Protein AF-A0AAV8XBX7-F1 (afdb_monomer_lite)

pLDDT: mean 80.68, std 19.93, range [28.5, 98.56]

Foldseek 3Di:
DDDDDDDDDDDDDDDDDDDDDDDDDDCVVVVDDPVNVVVQVVDPPRDDDDPVRVVPDDPPDPDDDDDPDPPPPPPPPVVVVVVVVVVVVVVVVVVVVVVVVVVVVVVVVVVVVVVVVVVVVVVVVVVVVVVVVVVVVVVVVVVVVVVLPADADDPPDDQLVVVCVLCVVLVHDDDSVQWPDKDWDDDPDPPVPRRGTDIDTDGNDPVSVVVSVVSVVVVCVVVVNDDPPPPD

Structure (mmCIF, N/CA/C/O backbone):
data_AF-A0AAV8XBX7-F1
#
_entry.id   AF-A0AAV8XBX7-F1
#
loop_
_atom_site.group_PDB
_atom_site.id
_atom_site.type_symbol
_atom_site.label_atom_id
_atom_site.label_alt_id
_atom_site.label_comp_id
_atom_site.label_asym_id
_atom_site.label_entity_id
_atom_site.label_seq_id
_atom_site.pdbx_PDB_ins_code
_atom_site.Cartn_x
_atom_site.Cartn_y
_atom_site.Cartn_z
_atom_site.occupancy
_atom_site.B_iso_or_equiv
_atom_site.auth_seq_id
_atom_site.auth_comp_id
_atom_site.auth_asym_id
_atom_site.auth_atom_id
_atom_site.pdbx_PDB_model_num
ATOM 1 N N . MET A 1 1 ? 55.745 22.037 -14.913 1.00 38.66 1 MET A N 1
ATOM 2 C CA . MET A 1 1 ? 54.319 22.327 -15.168 1.00 38.66 1 MET A CA 1
ATOM 3 C C . MET A 1 1 ? 53.556 21.891 -13.930 1.00 38.66 1 MET A C 1
ATOM 5 O O . MET A 1 1 ? 53.600 20.715 -13.594 1.00 38.66 1 MET A O 1
ATOM 9 N N . GLN A 1 2 ? 53.022 22.839 -13.165 1.00 28.50 2 GLN A N 1
ATOM 10 C CA . GLN A 1 2 ? 52.476 22.588 -11.830 1.00 28.50 2 GLN A CA 1
ATOM 11 C C . GLN A 1 2 ? 50.949 22.541 -11.951 1.00 28.50 2 GLN A C 1
ATOM 13 O O . GLN A 1 2 ? 50.343 23.532 -12.345 1.00 28.50 2 GLN A O 1
ATOM 18 N N . ILE A 1 3 ? 50.336 21.383 -11.698 1.00 40.97 3 ILE A N 1
ATOM 19 C CA . ILE A 1 3 ? 48.875 21.235 -11.716 1.00 40.97 3 ILE A CA 1
ATOM 20 C C . ILE A 1 3 ? 48.388 21.400 -10.277 1.00 40.97 3 ILE A C 1
ATOM 22 O O . ILE A 1 3 ? 48.719 20.592 -9.411 1.00 40.97 3 ILE A O 1
ATOM 26 N N . VAL A 1 4 ? 47.638 22.471 -10.024 1.00 34.69 4 VAL A N 1
ATOM 27 C CA . VAL A 1 4 ? 46.976 22.724 -8.740 1.00 34.69 4 VAL A CA 1
ATOM 28 C C . VAL A 1 4 ? 45.651 21.961 -8.738 1.00 34.69 4 VAL A C 1
ATOM 30 O O . VAL A 1 4 ? 44.826 22.152 -9.629 1.00 34.69 4 VAL A O 1
ATOM 33 N N . TYR A 1 5 ? 45.454 21.077 -7.760 1.00 33.91 5 TYR A N 1
ATOM 34 C CA . TYR A 1 5 ? 44.160 20.441 -7.513 1.00 33.91 5 TYR A CA 1
ATOM 35 C C . TYR A 1 5 ? 43.335 21.354 -6.607 1.00 33.91 5 TYR A C 1
ATOM 37 O O . TYR A 1 5 ? 43.627 21.458 -5.418 1.00 33.91 5 TYR A O 1
ATOM 45 N N . ASP A 1 6 ? 42.316 22.004 -7.164 1.00 37.69 6 ASP A N 1
ATOM 46 C CA . ASP A 1 6 ? 41.299 22.704 -6.380 1.00 37.69 6 ASP A CA 1
ATOM 47 C C . ASP A 1 6 ? 40.063 21.799 -6.253 1.00 37.69 6 ASP A C 1
ATOM 49 O O . ASP A 1 6 ? 39.393 21.484 -7.239 1.00 37.69 6 ASP A O 1
ATOM 53 N N . ILE A 1 7 ? 39.813 21.305 -5.039 1.00 43.41 7 ILE A N 1
ATOM 54 C CA . ILE A 1 7 ? 38.629 20.517 -4.680 1.00 43.41 7 ILE A CA 1
ATOM 55 C C . ILE A 1 7 ? 37.803 21.408 -3.754 1.00 43.41 7 ILE A C 1
ATOM 57 O O . ILE A 1 7 ? 37.938 21.356 -2.533 1.00 43.41 7 ILE A O 1
ATOM 61 N N . GLY A 1 8 ? 36.974 22.265 -4.346 1.00 39.03 8 GLY A N 1
ATOM 62 C CA . GLY A 1 8 ? 36.143 23.201 -3.603 1.00 39.03 8 GLY A CA 1
ATOM 63 C C . GLY A 1 8 ? 34.825 23.486 -4.307 1.00 39.03 8 GLY A C 1
ATOM 64 O O . GLY A 1 8 ? 34.770 24.272 -5.248 1.00 39.03 8 GLY A O 1
ATOM 65 N N . ASP A 1 9 ? 33.751 22.877 -3.805 1.00 46.59 9 ASP A N 1
ATOM 66 C CA . ASP A 1 9 ? 32.359 23.183 -4.147 1.00 46.59 9 ASP A CA 1
ATOM 67 C C . ASP A 1 9 ? 32.020 24.636 -3.774 1.00 46.59 9 ASP A C 1
ATOM 69 O O . ASP A 1 9 ? 31.555 24.939 -2.672 1.00 46.59 9 ASP A O 1
ATOM 73 N N . LYS A 1 10 ? 32.240 25.572 -4.701 1.00 42.16 10 LYS A N 1
ATOM 74 C CA . LYS A 1 10 ? 31.622 26.901 -4.658 1.00 42.16 10 LYS A CA 1
ATOM 75 C C . LYS A 1 10 ? 31.108 27.279 -6.039 1.00 42.16 10 LYS A C 1
ATOM 77 O O . LYS A 1 10 ? 31.857 27.373 -7.005 1.00 42.16 10 LYS A O 1
ATOM 82 N N . LYS A 1 11 ? 29.798 27.528 -6.112 1.00 47.03 11 LYS A N 1
ATOM 83 C CA . LYS A 1 11 ? 29.135 28.137 -7.268 1.00 47.03 11 LYS A CA 1
ATOM 84 C C . LYS A 1 11 ? 29.702 29.543 -7.472 1.00 47.03 11 LYS A C 1
ATOM 86 O O . LYS A 1 11 ? 29.405 30.437 -6.685 1.00 47.03 11 LYS A O 1
ATOM 91 N N . VAL A 1 12 ? 30.483 29.731 -8.530 1.00 39.59 12 VAL A N 1
ATOM 92 C CA . VAL A 1 12 ? 30.913 31.049 -9.013 1.00 39.59 12 VAL A CA 1
ATOM 93 C C . VAL A 1 12 ? 30.267 31.296 -10.371 1.00 39.59 12 VAL A C 1
ATOM 95 O O . VAL A 1 12 ? 30.227 30.406 -11.221 1.00 39.59 12 VAL A O 1
ATOM 98 N N . GLY A 1 13 ? 29.684 32.485 -10.525 1.00 41.66 13 GLY A N 1
ATOM 99 C CA . GLY A 1 13 ? 29.011 32.928 -11.740 1.00 41.66 13 GLY A CA 1
ATOM 100 C C . GLY A 1 13 ? 29.967 33.001 -12.927 1.00 41.66 13 GLY A C 1
ATOM 101 O O . GLY A 1 13 ? 31.127 33.378 -12.790 1.00 41.66 13 GLY A O 1
ATOM 102 N N . TRP A 1 14 ? 29.459 32.627 -14.097 1.00 34.78 14 TRP A N 1
ATOM 103 C CA . TRP A 1 14 ? 30.214 32.612 -15.340 1.00 34.78 14 TRP A CA 1
ATOM 104 C C . TRP A 1 14 ? 30.268 34.025 -15.920 1.00 34.78 14 TRP A C 1
ATOM 106 O O . TRP A 1 14 ? 29.303 34.482 -16.529 1.00 34.78 14 TRP A O 1
ATOM 116 N N . THR A 1 15 ? 31.396 34.713 -15.758 1.00 37.59 15 THR A N 1
ATOM 117 C CA . THR A 1 15 ? 31.768 35.809 -16.654 1.00 37.59 15 THR A CA 1
ATOM 118 C C . THR A 1 15 ? 32.782 35.288 -17.665 1.00 37.59 15 THR A C 1
ATOM 120 O O . THR A 1 15 ? 33.893 34.868 -17.352 1.00 37.59 15 THR A O 1
ATOM 123 N N . SER A 1 16 ? 32.336 35.266 -18.914 1.00 48.56 16 SER A N 1
ATOM 124 C CA . SER A 1 16 ? 33.129 35.049 -20.115 1.00 48.56 16 SER A CA 1
ATOM 125 C C . SER A 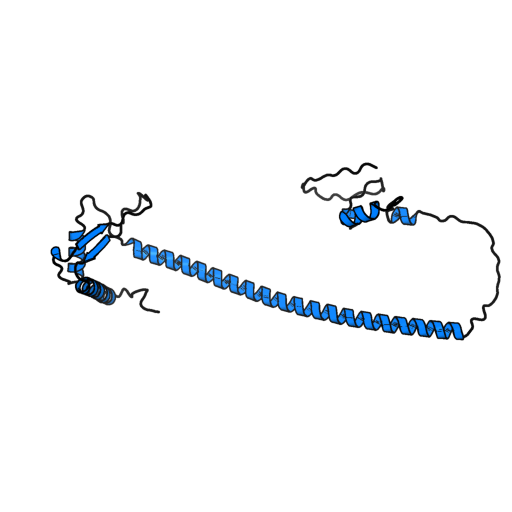1 16 ? 34.165 36.158 -20.287 1.00 48.56 16 SER A C 1
ATOM 127 O O . SER A 1 16 ? 33.746 37.305 -20.346 1.00 48.56 16 SER A O 1
ATOM 129 N N . VAL A 1 17 ? 35.451 35.812 -20.413 1.00 43.81 17 VAL A N 1
ATOM 130 C CA . VAL A 1 17 ? 36.443 36.302 -21.407 1.00 43.81 17 VAL A CA 1
ATOM 131 C C . VAL A 1 17 ? 37.758 35.572 -21.114 1.00 43.81 17 VAL A C 1
ATOM 133 O O . VAL A 1 17 ? 38.364 35.898 -20.108 1.00 43.81 17 VAL A O 1
ATOM 136 N N . TRP A 1 18 ? 38.253 34.677 -21.979 1.00 39.31 18 TRP A N 1
ATOM 137 C CA . TRP A 1 18 ? 39.694 34.355 -22.025 1.00 39.31 18 TRP A CA 1
ATOM 138 C C . TRP A 1 18 ? 40.131 34.104 -23.477 1.00 39.31 18 TRP A C 1
ATOM 140 O O . TRP A 1 18 ? 39.944 33.022 -24.029 1.00 39.31 18 TRP A O 1
ATOM 150 N N . TRP A 1 19 ? 40.693 35.143 -24.099 1.00 50.81 19 TRP A N 1
ATOM 151 C CA . TRP A 1 19 ? 41.650 35.022 -25.201 1.00 50.81 19 TRP A CA 1
ATOM 152 C C . TRP A 1 19 ? 43.052 34.869 -24.584 1.00 50.81 19 TRP A C 1
ATOM 154 O O . TRP A 1 19 ? 43.320 35.461 -23.544 1.00 50.81 19 TRP A O 1
ATOM 164 N N . PHE A 1 20 ? 43.926 34.116 -25.259 1.00 48.50 20 PHE A N 1
ATOM 165 C CA . P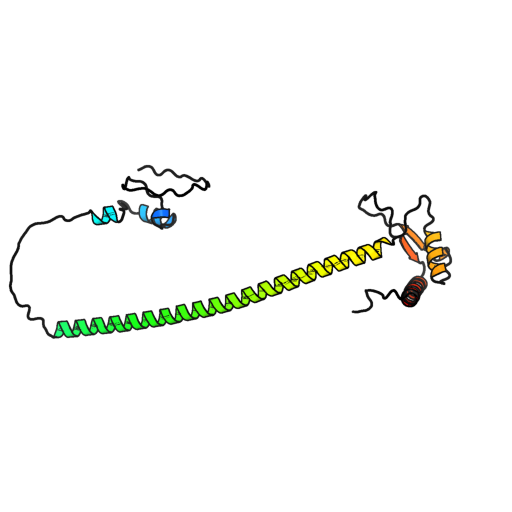HE A 1 20 ? 45.317 33.751 -24.924 1.00 48.50 20 PHE A CA 1
ATOM 166 C C . PHE A 1 20 ? 45.524 32.432 -24.153 1.00 48.50 20 PHE A C 1
ATOM 168 O O . PHE A 1 20 ? 45.281 32.290 -22.960 1.00 48.50 20 PHE A O 1
ATOM 175 N N . CYS A 1 21 ? 46.047 31.448 -24.889 1.00 57.91 21 CYS A N 1
ATOM 176 C CA . CYS A 1 21 ? 46.470 30.134 -24.417 1.00 57.91 21 CYS A CA 1
ATOM 177 C C . CYS A 1 21 ? 47.745 30.246 -23.563 1.00 57.91 21 CYS A C 1
ATOM 179 O O . CYS A 1 21 ? 48.855 30.218 -24.093 1.00 57.91 21 CYS A O 1
ATOM 181 N N . GLN A 1 22 ? 47.600 30.335 -22.240 1.00 54.62 22 GLN A N 1
ATOM 182 C CA . GLN A 1 22 ? 48.716 30.219 -21.297 1.00 54.62 22 GLN A CA 1
ATOM 183 C C . GLN A 1 22 ? 48.534 29.008 -20.363 1.00 54.62 22 GLN A C 1
ATOM 185 O O . GLN A 1 22 ? 48.057 29.114 -19.242 1.00 54.62 22 GLN A O 1
ATOM 190 N N . GLN A 1 23 ? 48.959 27.842 -20.865 1.00 57.97 23 GLN A N 1
ATOM 191 C CA . GLN A 1 23 ? 49.614 26.746 -20.122 1.00 57.97 23 GLN A CA 1
ATOM 192 C C . GLN A 1 23 ? 48.877 26.052 -18.952 1.00 57.97 23 GLN A C 1
ATOM 194 O O . GLN A 1 23 ? 49.513 25.271 -18.247 1.00 57.97 23 GLN A O 1
ATOM 199 N N . VAL A 1 24 ? 47.568 26.231 -18.752 1.00 56.53 24 VAL A N 1
ATOM 200 C CA . VAL A 1 24 ? 46.801 25.398 -17.803 1.00 56.53 24 VAL A CA 1
ATOM 201 C C . VAL A 1 24 ? 45.406 25.119 -18.359 1.00 56.53 24 VAL A C 1
ATOM 203 O O . VAL A 1 24 ? 44.658 26.042 -18.666 1.00 56.53 24 VAL A O 1
ATOM 206 N N . PHE A 1 25 ? 45.048 23.841 -18.497 1.00 64.12 25 PHE A N 1
ATOM 207 C CA . PHE A 1 25 ? 43.718 23.414 -18.935 1.00 64.12 25 PHE A CA 1
ATOM 208 C C . PHE A 1 25 ? 43.077 22.550 -17.853 1.00 64.12 25 PHE A C 1
ATOM 210 O O . PHE A 1 25 ? 43.705 21.627 -17.334 1.00 64.12 25 PHE A O 1
ATOM 217 N N . HIS A 1 26 ? 41.808 22.808 -17.538 1.00 62.72 26 HIS A N 1
ATOM 218 C CA . HIS A 1 26 ? 41.019 21.877 -16.737 1.00 62.72 26 HIS A CA 1
ATOM 219 C C . HIS A 1 26 ? 40.689 20.645 -17.591 1.00 62.72 26 HIS A C 1
ATOM 221 O O . HIS A 1 26 ? 40.214 20.803 -18.717 1.00 62.72 26 HIS A O 1
ATOM 227 N N . LEU A 1 27 ? 40.849 19.427 -17.054 1.00 62.94 27 LEU A N 1
ATOM 228 C CA . LEU A 1 27 ? 40.458 18.181 -17.747 1.00 62.94 27 LEU A CA 1
ATOM 229 C C . LEU A 1 27 ? 39.024 18.241 -18.301 1.00 62.94 27 LEU A C 1
ATOM 231 O O . LEU A 1 27 ? 38.725 17.716 -19.371 1.00 62.94 27 LEU A O 1
ATOM 235 N N . LYS A 1 28 ? 38.141 18.945 -17.587 1.00 61.53 28 LYS A N 1
ATOM 236 C CA . LYS A 1 28 ? 36.737 19.110 -17.961 1.00 61.53 28 LYS A CA 1
ATOM 237 C C . LYS A 1 28 ? 36.546 19.894 -19.264 1.00 61.53 28 LYS A C 1
ATOM 239 O O . LYS A 1 28 ? 35.618 19.602 -20.006 1.00 61.53 28 LYS A O 1
ATOM 244 N N . CYS A 1 29 ? 37.424 20.851 -19.567 1.00 65.81 29 CYS A N 1
ATOM 245 C CA . CYS A 1 29 ? 37.344 21.659 -20.788 1.00 65.81 29 CYS A CA 1
ATOM 246 C C . CYS A 1 29 ? 37.698 20.865 -22.052 1.00 65.81 29 CYS A C 1
ATOM 248 O O . CYS A 1 29 ? 37.302 21.258 -23.143 1.00 65.81 29 CYS A O 1
ATOM 250 N N . ILE A 1 30 ? 38.424 19.754 -21.907 1.00 74.00 30 ILE A N 1
ATOM 251 C CA . ILE A 1 30 ? 38.841 18.881 -23.012 1.00 74.00 30 ILE A CA 1
ATOM 252 C C . ILE A 1 30 ? 38.026 17.581 -23.075 1.00 74.00 30 ILE A C 1
ATOM 254 O O . ILE A 1 30 ? 38.347 16.695 -23.859 1.00 74.00 30 ILE A O 1
ATOM 258 N N . GLY A 1 31 ? 36.981 17.454 -22.247 1.00 77.25 31 GLY A N 1
ATOM 259 C CA . GLY A 1 31 ? 36.086 16.293 -22.237 1.00 77.25 31 GLY A CA 1
ATOM 260 C C . GLY A 1 31 ? 36.743 14.979 -21.803 1.00 77.25 31 GLY A C 1
ATOM 261 O O . GLY A 1 31 ? 36.151 13.921 -21.999 1.00 77.25 31 GLY A O 1
ATOM 262 N N . LEU A 1 32 ? 37.946 15.023 -21.221 1.00 81.62 32 LEU A N 1
ATOM 263 C CA . LEU A 1 32 ? 38.631 13.826 -20.744 1.00 81.62 32 LEU A CA 1
ATOM 264 C C . LEU A 1 32 ? 38.226 13.513 -19.306 1.00 81.62 32 LEU A C 1
ATOM 266 O O . LEU A 1 32 ? 38.251 14.375 -18.423 1.00 81.62 32 LEU A O 1
ATOM 270 N N . SER A 1 33 ? 37.905 12.245 -19.062 1.00 84.81 33 SER A N 1
ATOM 271 C CA . SER A 1 33 ? 37.828 11.703 -17.705 1.00 84.81 33 SER A CA 1
ATOM 272 C C . SER A 1 33 ? 39.224 11.611 -17.074 1.00 84.81 33 SER A C 1
ATOM 274 O O . SER A 1 33 ? 40.247 11.578 -17.764 1.00 84.81 33 SER A O 1
ATOM 276 N N . ALA A 1 34 ? 39.275 11.545 -15.741 1.00 83.75 34 ALA A N 1
ATOM 277 C CA . ALA A 1 34 ? 40.533 11.434 -15.002 1.00 83.75 34 ALA A CA 1
ATOM 278 C C . ALA A 1 34 ? 41.351 10.190 -15.403 1.00 83.75 34 ALA A C 1
ATOM 280 O O . ALA A 1 34 ? 42.580 10.257 -15.465 1.00 83.75 34 ALA A O 1
ATOM 281 N N . ASP A 1 35 ? 40.681 9.082 -15.725 1.00 85.94 35 ASP A N 1
ATOM 282 C CA . ASP A 1 35 ? 41.341 7.828 -16.098 1.00 85.94 35 ASP A CA 1
ATOM 283 C C . ASP A 1 35 ? 41.927 7.883 -17.514 1.00 85.94 35 ASP A C 1
ATOM 285 O O . ASP A 1 35 ? 43.064 7.460 -17.725 1.00 85.94 35 ASP A O 1
ATOM 289 N N . GLN A 1 36 ? 41.217 8.501 -18.464 1.00 83.00 36 GLN A N 1
ATOM 290 C CA . GLN A 1 36 ? 41.732 8.731 -19.821 1.00 83.00 36 GLN A CA 1
ATOM 291 C C . GLN A 1 36 ? 42.978 9.621 -19.814 1.00 83.00 36 GLN A C 1
ATOM 293 O O . GLN A 1 36 ? 43.925 9.376 -20.559 1.00 83.00 36 GLN A O 1
ATOM 298 N N . TYR A 1 37 ? 43.007 10.632 -18.943 1.00 84.19 37 TYR A N 1
ATOM 299 C CA . TYR A 1 37 ? 44.185 11.476 -18.777 1.00 84.19 37 TYR A CA 1
ATOM 300 C C . TYR A 1 37 ? 45.373 10.695 -18.209 1.00 84.19 37 TYR A C 1
ATOM 302 O O . TYR A 1 37 ? 46.462 10.754 -18.777 1.00 84.19 37 TYR A O 1
ATOM 310 N N . LYS A 1 38 ? 45.167 9.910 -17.139 1.00 86.31 38 LYS A N 1
ATOM 311 C CA . LYS A 1 38 ? 46.225 9.059 -16.567 1.00 86.31 38 LYS A CA 1
ATOM 312 C C . LYS A 1 38 ? 46.815 8.123 -17.619 1.00 86.31 38 LYS A C 1
ATOM 314 O O . LYS A 1 38 ? 48.036 8.033 -17.732 1.00 86.31 38 LYS A O 1
ATOM 319 N N . GLN A 1 39 ? 45.962 7.492 -18.423 1.00 87.94 39 GLN A N 1
ATOM 320 C CA . GLN A 1 39 ? 46.391 6.604 -19.498 1.00 87.94 39 GLN A CA 1
ATOM 321 C C . GLN A 1 39 ? 47.195 7.349 -20.575 1.00 87.94 39 GLN A C 1
ATOM 323 O O . GLN A 1 39 ? 48.270 6.891 -20.951 1.00 87.94 39 GLN A O 1
ATOM 328 N N . ALA A 1 40 ? 46.751 8.530 -21.009 1.00 82.75 40 ALA A N 1
ATOM 329 C CA . ALA A 1 40 ? 47.474 9.333 -21.998 1.00 82.75 40 ALA A CA 1
ATOM 330 C C . ALA A 1 40 ? 48.847 9.811 -21.488 1.00 82.75 40 ALA A C 1
ATOM 332 O O . ALA A 1 40 ? 49.840 9.729 -22.205 1.00 82.75 40 ALA A O 1
ATOM 333 N N . THR A 1 41 ? 48.933 10.236 -20.224 1.00 85.75 41 THR A N 1
ATOM 334 C CA . THR A 1 41 ? 50.201 10.679 -19.612 1.00 85.75 41 THR A CA 1
ATOM 335 C C . THR A 1 41 ? 51.164 9.545 -19.269 1.00 85.75 41 THR A C 1
ATOM 337 O O . THR A 1 41 ? 52.332 9.806 -19.001 1.00 85.75 41 THR A O 1
ATOM 340 N N . SER A 1 42 ? 50.701 8.291 -19.276 1.00 87.81 42 SER A N 1
ATOM 341 C CA . SER A 1 42 ? 51.566 7.134 -19.013 1.00 87.81 42 SER A CA 1
ATOM 342 C C . SER A 1 42 ? 52.525 6.819 -20.170 1.00 87.81 42 SER A C 1
ATOM 344 O O . SER A 1 42 ? 53.468 6.052 -19.993 1.00 87.81 42 SER A O 1
ATOM 346 N N . ILE A 1 43 ? 52.315 7.433 -21.341 1.00 87.12 43 ILE A N 1
ATOM 347 C CA . ILE A 1 43 ? 53.162 7.278 -22.523 1.00 87.12 43 ILE A CA 1
ATOM 348 C C . ILE A 1 43 ? 54.351 8.254 -22.418 1.00 87.12 43 ILE A C 1
ATOM 350 O O . ILE A 1 43 ? 54.141 9.472 -22.390 1.00 87.12 43 ILE A O 1
ATOM 354 N N . PRO A 1 44 ? 55.608 7.767 -22.382 1.00 86.56 44 PRO A N 1
ATOM 355 C CA . PRO A 1 44 ? 56.784 8.632 -22.337 1.00 86.56 44 PRO A CA 1
ATOM 356 C C . PRO A 1 44 ? 56.825 9.586 -23.537 1.00 86.56 44 PRO A C 1
ATOM 358 O O . PRO A 1 44 ? 56.685 9.162 -24.681 1.00 86.56 44 PRO A O 1
ATOM 361 N N . GLY A 1 45 ? 57.025 10.880 -23.277 1.00 79.50 45 GLY A N 1
ATOM 362 C CA . GLY A 1 45 ? 57.084 11.909 -24.323 1.00 79.50 45 GLY A CA 1
ATOM 363 C C . GLY A 1 45 ? 55.724 12.423 -24.807 1.00 79.50 45 GLY A C 1
ATOM 364 O O . GLY A 1 45 ? 55.681 13.229 -25.735 1.00 79.50 45 GLY A O 1
ATOM 365 N N . PHE A 1 46 ? 54.615 12.009 -24.186 1.00 80.69 46 PHE A N 1
ATOM 366 C CA . PHE A 1 46 ? 53.300 12.549 -24.515 1.00 80.69 46 PHE A CA 1
ATOM 367 C C . PHE A 1 46 ? 53.198 14.039 -24.152 1.00 80.69 46 PHE A C 1
ATOM 369 O O . PHE A 1 46 ? 53.304 14.426 -22.987 1.00 80.69 46 PHE A O 1
ATOM 376 N N . VAL A 1 47 ? 52.954 14.880 -25.161 1.00 75.81 47 VAL A N 1
ATOM 377 C CA . VAL A 1 47 ? 52.691 16.316 -25.005 1.00 75.81 47 VAL A CA 1
ATOM 378 C C . VAL A 1 47 ? 51.346 16.624 -25.646 1.00 75.81 47 VAL A C 1
ATOM 380 O O . VAL A 1 47 ? 51.189 16.520 -26.862 1.00 75.81 47 VAL A O 1
ATOM 383 N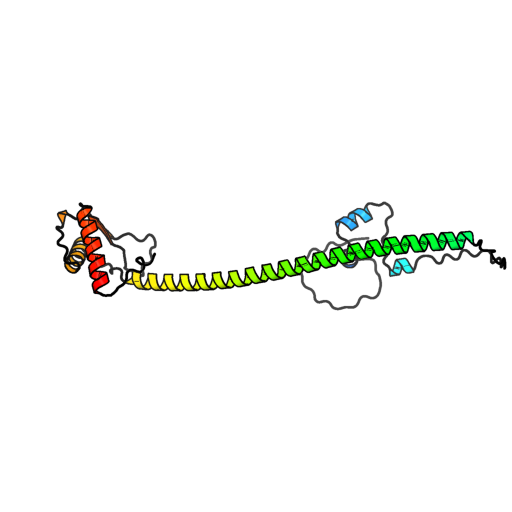 N . TRP A 1 48 ? 50.369 17.021 -24.834 1.00 73.81 48 TRP A N 1
ATOM 384 C CA . TRP A 1 48 ? 49.075 17.450 -25.354 1.00 73.81 48 TRP A CA 1
ATOM 385 C C . TRP A 1 48 ? 49.166 18.874 -25.920 1.00 73.81 48 TRP A C 1
ATOM 387 O O . TRP A 1 48 ? 49.689 19.778 -25.266 1.00 73.81 48 TRP A O 1
ATOM 397 N N . LYS A 1 49 ? 48.634 19.081 -27.129 1.00 71.62 49 LYS A N 1
ATOM 398 C CA . LYS A 1 49 ? 48.521 20.393 -27.783 1.00 71.62 49 LYS A CA 1
ATOM 399 C C . LYS A 1 49 ? 47.045 20.691 -28.047 1.00 71.62 49 LYS A C 1
ATOM 401 O O . LYS A 1 49 ? 46.327 19.830 -28.547 1.00 71.62 49 LYS A O 1
ATOM 406 N N . CYS A 1 50 ? 46.592 21.907 -27.738 1.00 68.88 50 CYS A N 1
ATOM 407 C CA . CYS A 1 50 ? 45.232 22.331 -28.076 1.00 68.88 50 CYS A CA 1
ATOM 408 C C . CYS A 1 50 ? 45.076 22.501 -29.592 1.00 68.88 50 CYS A C 1
ATOM 410 O O . CYS A 1 50 ? 46.067 22.650 -30.298 1.00 68.88 50 CYS A O 1
ATOM 412 N N . GLN A 1 51 ? 43.843 22.544 -30.097 1.00 65.19 51 GLN A N 1
ATOM 413 C CA . GLN A 1 51 ? 43.562 22.611 -31.538 1.00 65.19 51 GLN A CA 1
ATOM 414 C C . GLN A 1 51 ? 44.183 23.837 -32.233 1.00 65.19 51 GLN A C 1
ATOM 416 O O . GLN A 1 51 ? 44.603 23.745 -33.383 1.00 65.19 51 GLN A O 1
ATOM 421 N N . ILE A 1 52 ? 44.329 24.954 -31.513 1.00 64.12 52 ILE A N 1
ATOM 422 C CA . ILE A 1 52 ? 45.022 26.155 -32.004 1.00 64.12 52 ILE A CA 1
ATOM 423 C C . ILE A 1 52 ? 46.527 25.875 -32.148 1.00 64.12 52 ILE A C 1
ATOM 425 O O . ILE A 1 52 ? 47.105 26.123 -33.200 1.00 64.12 52 ILE A O 1
ATOM 429 N N . CYS A 1 53 ? 47.157 25.284 -31.128 1.00 67.75 53 CYS A N 1
ATOM 430 C CA . CYS A 1 53 ? 48.573 24.904 -31.171 1.00 67.75 53 CYS A CA 1
ATOM 431 C C . CYS A 1 53 ? 48.859 23.720 -32.110 1.00 67.75 53 CYS A C 1
ATOM 433 O O . CYS A 1 53 ? 49.986 23.582 -32.580 1.00 67.75 53 CYS A O 1
ATOM 435 N N . LEU A 1 54 ? 47.861 22.871 -32.370 1.00 69.19 54 LEU A N 1
ATOM 436 C CA . LEU A 1 54 ? 47.918 21.781 -33.342 1.00 69.19 54 LEU A CA 1
ATOM 437 C C . LEU A 1 54 ? 47.927 22.340 -34.772 1.00 69.19 54 LEU A C 1
ATOM 439 O O . LEU A 1 54 ? 48.682 21.863 -35.609 1.00 69.19 54 LEU A O 1
ATOM 443 N N . GLY A 1 55 ? 47.137 23.389 -35.028 1.00 61.88 55 GLY A N 1
ATOM 444 C CA . GLY A 1 55 ? 47.083 24.065 -36.326 1.00 61.88 55 GLY A CA 1
ATOM 445 C C . GLY A 1 55 ? 48.299 24.943 -36.640 1.00 61.88 55 GLY A C 1
ATOM 446 O O . GLY A 1 55 ? 48.521 25.271 -37.799 1.00 61.88 55 GLY A O 1
ATOM 447 N N . SER A 1 56 ? 49.102 25.320 -35.638 1.00 62.00 56 SER A N 1
ATOM 448 C CA . SER A 1 56 ? 50.302 26.150 -35.834 1.00 62.00 56 SER A CA 1
ATOM 449 C C . SER A 1 56 ? 51.592 25.361 -36.097 1.00 62.00 56 SER A C 1
ATOM 451 O O . SER A 1 56 ? 52.629 25.986 -36.317 1.00 62.00 56 SER A O 1
ATOM 453 N N . SER A 1 57 ? 51.590 24.020 -36.064 1.00 55.44 57 SER A N 1
ATOM 454 C CA . SER A 1 57 ? 52.820 23.245 -36.279 1.00 55.44 57 SER A CA 1
ATOM 455 C C . SER A 1 57 ? 52.984 22.748 -37.720 1.00 55.44 57 SER A C 1
ATOM 457 O O . SER A 1 57 ? 52.199 21.928 -38.177 1.00 55.44 57 SER A O 1
ATOM 459 N N . CYS A 1 58 ? 54.081 23.215 -38.329 1.00 46.34 58 CYS A N 1
ATOM 460 C CA . CYS A 1 58 ? 54.842 22.703 -39.479 1.00 46.34 58 CYS A CA 1
ATOM 461 C C . CYS A 1 58 ? 54.282 22.857 -40.909 1.00 46.34 58 CYS A C 1
ATOM 463 O O . CYS A 1 58 ? 54.055 21.879 -41.610 1.00 46.34 58 CYS A O 1
ATOM 465 N N . ASN A 1 59 ? 54.298 24.092 -41.423 1.00 45.16 59 ASN A N 1
ATOM 466 C CA . ASN A 1 59 ? 54.824 24.310 -42.777 1.00 45.16 59 ASN A CA 1
ATOM 467 C C . ASN A 1 59 ? 56.357 24.388 -42.688 1.00 45.16 59 ASN A C 1
ATOM 469 O O . ASN A 1 59 ? 56.939 25.470 -42.733 1.00 45.16 59 ASN A O 1
ATOM 473 N N . THR A 1 60 ? 57.027 23.252 -42.497 1.00 48.34 60 THR A N 1
ATOM 474 C CA . THR A 1 60 ? 58.429 23.140 -42.914 1.00 48.34 60 THR A CA 1
ATOM 475 C C . THR A 1 60 ? 58.404 22.931 -44.416 1.00 48.34 60 THR A C 1
ATOM 477 O O . THR A 1 60 ? 58.212 21.819 -44.898 1.00 48.34 60 THR A O 1
ATOM 480 N N . VAL A 1 61 ? 58.504 24.048 -45.129 1.00 49.09 61 VAL A N 1
ATOM 481 C CA . VAL A 1 61 ? 58.810 24.099 -46.552 1.00 49.09 61 VAL A CA 1
ATOM 482 C C . VAL A 1 61 ? 60.213 23.521 -46.704 1.00 49.09 61 VAL A C 1
ATOM 484 O O . VAL A 1 61 ? 61.199 24.175 -46.376 1.00 49.09 61 VAL A O 1
ATOM 487 N N . SER A 1 62 ? 60.295 22.261 -47.113 1.00 46.78 62 SER A N 1
ATOM 488 C CA . SER A 1 62 ? 61.467 21.773 -47.825 1.00 46.78 62 SER A CA 1
ATOM 489 C C . SER A 1 62 ? 61.230 22.133 -49.284 1.00 46.78 62 SER A C 1
ATOM 491 O O . SER A 1 62 ? 60.499 21.440 -49.988 1.00 46.78 62 SER A O 1
ATOM 493 N N . ASP A 1 63 ? 61.766 23.291 -49.669 1.00 52.94 63 ASP A N 1
ATOM 494 C CA . ASP A 1 63 ? 62.162 23.569 -51.045 1.00 52.94 63 ASP A CA 1
ATOM 495 C C . ASP A 1 63 ? 63.018 22.392 -51.514 1.00 52.94 63 ASP A C 1
ATOM 497 O O . ASP A 1 63 ? 64.057 22.132 -50.914 1.00 52.94 63 ASP A O 1
ATOM 501 N N . GLU A 1 64 ? 62.551 21.661 -52.521 1.00 54.25 64 GLU A N 1
ATOM 502 C CA . GLU A 1 64 ? 63.353 21.324 -53.696 1.00 54.25 64 GLU A CA 1
ATOM 503 C C . GLU A 1 64 ? 62.461 20.683 -54.777 1.00 54.25 64 GLU A C 1
ATOM 505 O O . GLU A 1 64 ? 61.675 19.769 -54.531 1.00 54.25 64 GLU A O 1
ATOM 510 N N . ASP A 1 65 ? 62.617 21.242 -55.978 1.00 41.25 65 ASP A N 1
ATOM 511 C CA . ASP A 1 65 ? 62.286 20.713 -57.301 1.00 41.25 65 ASP A CA 1
ATOM 512 C C . ASP A 1 65 ? 60.834 20.746 -57.808 1.00 41.25 65 ASP A C 1
ATOM 514 O O . ASP A 1 65 ? 60.085 19.770 -57.854 1.00 41.25 65 ASP A O 1
ATOM 518 N N . MET A 1 66 ? 60.510 21.909 -58.388 1.00 52.50 66 MET A N 1
ATOM 519 C CA . MET A 1 66 ? 59.596 22.024 -59.522 1.00 52.50 66 MET A CA 1
ATOM 520 C C . MET A 1 66 ? 60.157 21.268 -60.739 1.00 52.50 66 MET A C 1
ATOM 522 O O . MET A 1 66 ? 60.982 21.803 -61.481 1.00 52.50 66 MET A O 1
ATOM 526 N N . VAL A 1 67 ? 59.629 20.075 -61.017 1.00 53.47 67 VAL A N 1
ATOM 527 C CA . VAL A 1 67 ? 59.668 19.487 -62.365 1.00 53.47 67 VAL A CA 1
ATOM 528 C C . VAL A 1 67 ? 58.252 19.453 -62.924 1.00 53.47 67 VAL A C 1
ATOM 530 O O . VAL A 1 67 ? 57.379 18.705 -62.492 1.00 53.47 67 VAL A O 1
ATOM 533 N N . ASN A 1 68 ? 58.039 20.350 -63.880 1.00 56.75 68 ASN A N 1
ATOM 534 C CA . ASN A 1 68 ? 56.856 20.474 -64.711 1.00 56.75 68 ASN A CA 1
ATOM 535 C C . ASN A 1 68 ? 56.867 19.365 -65.773 1.00 56.75 68 ASN A C 1
ATOM 537 O O . ASN A 1 68 ? 57.322 19.593 -66.892 1.00 56.75 68 ASN A O 1
ATOM 541 N N . ASP A 1 69 ? 56.383 18.176 -65.418 1.00 44.50 69 ASP A N 1
ATOM 542 C CA . ASP A 1 69 ? 56.147 17.097 -66.375 1.00 44.50 69 ASP A CA 1
ATOM 543 C C . ASP A 1 69 ? 54.670 17.055 -66.768 1.00 44.50 69 ASP A C 1
ATOM 545 O O . ASP A 1 69 ? 53.804 16.511 -66.082 1.00 44.50 69 ASP A O 1
ATOM 549 N N . ASN A 1 70 ? 54.394 17.633 -67.935 1.00 57.88 70 ASN A N 1
ATOM 550 C CA . ASN A 1 70 ? 53.117 17.580 -68.640 1.00 57.88 70 ASN A CA 1
ATOM 551 C C . ASN A 1 70 ? 52.937 16.195 -69.301 1.00 57.88 70 ASN A C 1
ATOM 553 O O . ASN A 1 70 ? 52.692 16.070 -70.502 1.00 57.88 70 ASN A O 1
ATOM 557 N N . VAL A 1 71 ? 53.113 15.128 -68.518 1.00 58.44 71 VAL A N 1
ATOM 558 C CA . VAL A 1 71 ? 52.833 13.756 -68.938 1.00 58.44 71 VAL A CA 1
ATOM 559 C C . VAL A 1 71 ? 51.346 13.541 -68.726 1.00 58.44 71 VAL A C 1
ATOM 561 O O . VAL A 1 71 ? 50.889 13.344 -67.604 1.00 58.44 71 VAL A O 1
ATOM 564 N N . SER A 1 72 ? 50.581 13.604 -69.816 1.00 57.19 72 SER A N 1
ATOM 565 C CA . SER A 1 72 ? 49.178 13.198 -69.817 1.00 57.19 72 SER A CA 1
ATOM 566 C C . SER A 1 72 ? 49.118 11.746 -69.322 1.00 57.19 72 SER A C 1
ATOM 568 O O . SER A 1 72 ? 49.593 10.849 -70.029 1.00 57.19 72 SER A O 1
ATOM 570 N N . PRO A 1 73 ? 48.631 11.481 -68.094 1.00 62.41 73 PRO A N 1
ATOM 571 C CA . PRO A 1 73 ? 48.619 10.133 -67.577 1.00 62.41 73 PRO A CA 1
ATOM 572 C C . PRO A 1 73 ? 47.556 9.398 -68.376 1.00 62.41 73 PRO A C 1
ATOM 574 O O . PRO A 1 73 ? 46.370 9.716 -68.293 1.00 62.41 73 PRO A O 1
ATOM 577 N N . ASN A 1 74 ? 47.981 8.421 -69.170 1.00 66.75 74 ASN A N 1
ATOM 578 C CA . ASN A 1 74 ? 47.081 7.452 -69.770 1.00 66.75 74 ASN A CA 1
ATOM 579 C C . ASN A 1 74 ? 46.494 6.612 -68.622 1.00 66.75 74 ASN A C 1
ATOM 581 O O . ASN A 1 74 ? 47.043 5.578 -68.235 1.00 66.75 74 ASN A O 1
ATOM 585 N N . ILE A 1 75 ? 45.453 7.145 -67.973 1.00 75.75 75 ILE A N 1
ATOM 586 C CA . ILE A 1 75 ? 44.729 6.490 -66.889 1.00 75.75 75 ILE A CA 1
ATOM 587 C C . ILE A 1 75 ? 44.095 5.250 -67.508 1.00 75.75 75 ILE A C 1
ATOM 589 O O . ILE A 1 75 ? 43.100 5.340 -68.222 1.00 75.75 75 ILE A O 1
ATOM 593 N N . SER A 1 76 ? 44.708 4.093 -67.249 1.00 82.25 76 SER A N 1
ATOM 594 C CA . SER A 1 76 ? 44.157 2.806 -67.659 1.00 82.25 76 SER A CA 1
ATOM 595 C C . SER A 1 76 ? 42.709 2.701 -67.175 1.00 82.25 76 SER A C 1
ATOM 597 O O . SER A 1 76 ? 42.428 2.897 -65.987 1.00 82.25 76 SER A O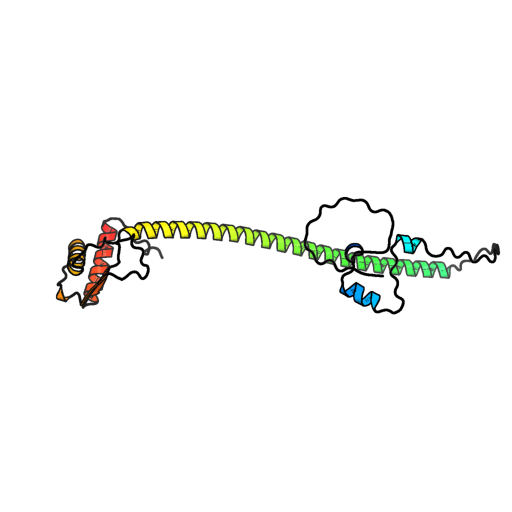 1
ATOM 599 N N . SER A 1 77 ? 41.806 2.378 -68.104 1.00 90.12 77 SER A N 1
ATOM 600 C CA . SER A 1 77 ? 40.380 2.145 -67.857 1.00 90.12 77 SER A CA 1
ATOM 601 C C . SER A 1 77 ? 40.140 1.196 -66.675 1.00 90.12 77 SER A C 1
ATOM 603 O O . SER A 1 77 ? 39.180 1.380 -65.928 1.00 90.12 77 SER A O 1
ATOM 605 N N . ASP A 1 78 ? 41.050 0.247 -66.439 1.00 92.44 78 ASP A N 1
ATOM 606 C CA . ASP A 1 78 ? 40.955 -0.735 -65.354 1.00 92.44 78 ASP A CA 1
ATOM 607 C C . ASP A 1 78 ? 41.023 -0.091 -63.959 1.00 92.44 78 ASP A C 1
ATOM 609 O O . ASP A 1 78 ? 40.394 -0.550 -63.004 1.00 92.44 78 ASP A O 1
ATOM 613 N N . ARG A 1 79 ? 41.767 1.017 -63.815 1.00 91.44 79 ARG A N 1
ATOM 614 C CA . ARG A 1 79 ? 41.843 1.754 -62.541 1.00 91.44 79 ARG A CA 1
ATOM 615 C C . ARG A 1 79 ? 40.516 2.425 -62.212 1.00 91.44 79 ARG A C 1
ATOM 617 O O . ARG A 1 79 ? 40.116 2.447 -61.051 1.00 91.44 79 ARG A O 1
ATOM 624 N N . ILE A 1 80 ? 39.832 2.940 -63.232 1.00 93.06 80 ILE A N 1
ATOM 625 C CA . ILE A 1 80 ? 38.527 3.584 -63.076 1.00 93.06 80 ILE A CA 1
ATOM 626 C C . ILE A 1 80 ? 37.478 2.535 -62.698 1.00 93.06 80 ILE A C 1
ATOM 628 O O . ILE A 1 80 ? 36.711 2.761 -61.764 1.00 93.06 80 ILE A O 1
ATOM 632 N N . THR A 1 81 ? 37.468 1.370 -63.354 1.00 94.62 81 THR A N 1
ATOM 633 C CA . THR A 1 81 ? 36.508 0.300 -63.035 1.00 94.62 81 THR A CA 1
ATOM 634 C C . THR A 1 81 ? 36.710 -0.263 -61.631 1.00 94.62 81 THR A C 1
ATOM 636 O O . THR A 1 81 ? 35.728 -0.479 -60.921 1.00 94.62 81 THR A O 1
ATOM 639 N N . ASN A 1 82 ? 37.961 -0.440 -61.193 1.00 95.12 82 ASN A N 1
ATOM 640 C CA . ASN A 1 82 ? 38.264 -0.896 -59.833 1.00 95.12 82 ASN A CA 1
ATOM 641 C C . ASN A 1 82 ? 37.829 0.138 -58.789 1.00 95.12 82 ASN A C 1
ATOM 643 O O . ASN A 1 82 ? 37.122 -0.207 -57.846 1.00 95.12 82 ASN A O 1
ATOM 647 N N . PHE A 1 83 ? 38.141 1.418 -59.008 1.00 95.62 83 PHE A N 1
ATOM 648 C CA . PHE A 1 83 ? 37.688 2.495 -58.127 1.00 95.62 83 PHE A CA 1
ATOM 649 C C . PHE A 1 83 ? 36.155 2.573 -58.041 1.00 95.62 83 PHE A C 1
ATOM 651 O O . PHE A 1 83 ? 35.598 2.693 -56.953 1.00 95.62 83 PHE A O 1
ATOM 658 N N . MET A 1 84 ? 35.447 2.456 -59.170 1.00 96.56 84 MET A N 1
ATOM 659 C CA . MET A 1 84 ? 33.979 2.431 -59.180 1.00 96.56 84 MET A CA 1
ATOM 660 C C . MET A 1 84 ? 33.414 1.227 -58.413 1.00 96.56 84 MET A C 1
ATOM 662 O O . MET A 1 84 ? 32.407 1.364 -57.714 1.00 96.56 84 MET A O 1
ATOM 666 N N . SER A 1 85 ? 34.058 0.060 -58.516 1.00 97.25 85 SER A N 1
ATOM 667 C CA . SER A 1 85 ? 33.699 -1.128 -57.735 1.00 97.25 85 SER A CA 1
ATOM 668 C C . SER A 1 85 ? 33.879 -0.889 -56.233 1.00 97.25 85 SER A C 1
ATOM 670 O O . SER A 1 85 ? 32.979 -1.201 -55.447 1.00 97.25 85 SER A O 1
ATOM 672 N N . ASP A 1 86 ? 34.985 -0.264 -55.831 1.00 97.31 86 ASP A N 1
ATOM 673 C CA . ASP A 1 86 ? 35.259 0.069 -54.432 1.00 97.31 86 ASP A CA 1
ATOM 674 C C . ASP A 1 86 ? 34.233 1.060 -53.880 1.00 97.31 86 ASP A C 1
ATOM 676 O O . ASP A 1 86 ? 33.634 0.802 -52.835 1.00 97.31 86 ASP A O 1
ATOM 680 N N . VAL A 1 87 ? 33.941 2.142 -54.610 1.00 97.12 87 VAL A N 1
ATOM 681 C CA . VAL A 1 87 ? 32.904 3.118 -54.231 1.00 97.12 87 VAL A CA 1
ATOM 682 C C . VAL A 1 87 ? 31.547 2.434 -54.074 1.00 97.12 87 VAL A C 1
ATOM 684 O O . VAL A 1 87 ? 30.845 2.667 -53.090 1.00 97.12 87 VAL A O 1
ATOM 687 N N . LYS A 1 88 ? 31.184 1.537 -54.997 1.00 97.94 88 LYS A N 1
ATOM 688 C CA . LYS A 1 88 ? 29.937 0.768 -54.906 1.00 97.94 88 LYS A CA 1
ATOM 689 C C . LYS A 1 88 ? 29.900 -0.106 -53.649 1.00 97.94 88 LYS A C 1
ATOM 691 O O . LYS A 1 88 ? 28.872 -0.154 -52.977 1.00 97.94 88 LYS A O 1
ATOM 696 N N . SER A 1 89 ? 31.008 -0.764 -53.308 1.00 97.75 89 SER A N 1
ATOM 697 C CA . SER A 1 89 ? 31.100 -1.584 -52.093 1.00 97.75 89 SER A CA 1
ATOM 698 C C . SER A 1 89 ? 30.977 -0.748 -50.812 1.00 97.75 89 SER A C 1
ATOM 700 O O . SER A 1 89 ? 30.277 -1.145 -49.877 1.00 97.75 89 SER A O 1
ATOM 702 N N . GLN A 1 90 ? 31.578 0.446 -50.787 1.00 97.75 90 GLN A N 1
ATOM 703 C CA . GLN A 1 90 ? 31.484 1.373 -49.661 1.00 97.75 90 GLN A CA 1
ATOM 704 C C . GLN A 1 90 ? 30.065 1.918 -49.498 1.00 97.75 90 GLN A C 1
ATOM 706 O O . GLN A 1 90 ? 29.562 1.958 -48.376 1.00 97.75 90 GLN A O 1
ATOM 711 N N . LEU A 1 91 ? 29.390 2.271 -50.597 1.00 97.56 91 LEU A N 1
ATOM 712 C CA . LEU A 1 91 ? 27.988 2.697 -50.578 1.00 97.56 91 LEU A CA 1
ATOM 713 C C . LEU A 1 91 ? 27.068 1.600 -50.031 1.00 97.56 91 LEU A C 1
ATOM 715 O O . LEU A 1 91 ? 26.191 1.888 -49.220 1.00 97.56 91 LEU A O 1
ATOM 719 N N . GLU A 1 92 ? 27.295 0.342 -50.408 1.00 98.19 92 GLU A N 1
ATOM 720 C CA . GLU A 1 92 ? 26.527 -0.792 -49.885 1.00 98.19 92 GLU A CA 1
ATOM 721 C C . GLU A 1 92 ? 26.777 -1.011 -48.383 1.00 98.19 92 GLU A C 1
ATOM 723 O O . GLU A 1 92 ? 25.850 -1.274 -47.615 1.00 98.19 92 GLU A O 1
ATOM 728 N N . SER A 1 93 ? 28.024 -0.858 -47.930 1.00 98.25 93 SER A N 1
ATOM 729 C CA . SER A 1 93 ? 28.360 -0.923 -46.504 1.00 98.25 93 SER A CA 1
ATOM 730 C C . SER A 1 93 ? 27.733 0.227 -45.709 1.00 98.25 93 SER A C 1
ATOM 732 O O . SER A 1 93 ? 27.207 0.003 -44.618 1.00 98.25 93 SER A O 1
ATOM 734 N N . LEU A 1 94 ? 27.765 1.451 -46.246 1.00 97.56 94 LEU A N 1
ATOM 735 C CA . LEU A 1 94 ? 27.136 2.623 -45.635 1.00 97.56 94 LEU A CA 1
ATOM 736 C C . LEU A 1 94 ? 25.624 2.453 -45.537 1.00 97.56 94 LEU A C 1
ATOM 738 O O . LEU A 1 94 ? 25.060 2.722 -44.480 1.00 97.56 94 LEU A O 1
ATOM 742 N N . ARG A 1 95 ? 24.984 1.933 -46.588 1.00 97.94 95 ARG A N 1
ATOM 743 C CA . ARG A 1 95 ? 23.553 1.617 -46.579 1.00 97.94 95 ARG A CA 1
ATOM 744 C C . ARG A 1 95 ? 23.203 0.637 -45.460 1.00 97.94 95 ARG A C 1
ATOM 746 O O . ARG A 1 95 ? 22.320 0.915 -44.661 1.00 97.94 95 ARG A O 1
ATOM 753 N N . LYS A 1 96 ? 23.960 -0.453 -45.316 1.00 98.44 96 LYS A N 1
ATOM 754 C CA . LYS A 1 96 ? 23.752 -1.424 -44.225 1.00 98.44 96 LYS A CA 1
ATOM 755 C C . LYS A 1 96 ? 23.965 -0.820 -42.836 1.00 98.44 96 LYS A C 1
ATOM 757 O O . LYS A 1 96 ? 23.291 -1.211 -41.886 1.00 98.44 96 LYS A O 1
ATOM 762 N N . ALA A 1 97 ? 24.925 0.092 -42.688 1.00 97.56 97 ALA A N 1
ATOM 763 C CA . ALA A 1 97 ? 25.142 0.804 -41.431 1.00 97.56 97 ALA A CA 1
ATOM 764 C C . ALA A 1 97 ? 23.989 1.775 -41.125 1.00 97.56 97 ALA A C 1
ATOM 766 O O . ALA A 1 97 ? 23.558 1.862 -39.976 1.00 97.56 97 ALA A O 1
ATOM 767 N N . GLN A 1 98 ? 23.469 2.454 -42.150 1.00 97.88 98 GLN A N 1
ATOM 768 C CA . GLN A 1 98 ? 22.295 3.315 -42.052 1.00 97.88 98 GLN A CA 1
ATOM 769 C C . GLN A 1 98 ? 21.058 2.518 -41.625 1.00 97.88 98 GLN A C 1
ATOM 771 O O . GLN A 1 98 ? 20.388 2.936 -40.686 1.00 97.88 98 GLN A O 1
ATOM 776 N N . ASP A 1 99 ? 20.800 1.360 -42.237 1.00 98.06 99 ASP A N 1
ATOM 777 C CA . ASP A 1 99 ? 19.660 0.502 -41.887 1.00 98.06 99 ASP A CA 1
ATOM 778 C C . ASP A 1 99 ? 19.720 0.077 -40.407 1.00 98.06 99 ASP A C 1
ATOM 780 O O . ASP A 1 99 ? 18.766 0.269 -39.658 1.00 98.06 99 ASP A O 1
ATOM 784 N N . LYS A 1 100 ? 20.892 -0.367 -39.928 1.00 98.31 100 LYS A N 1
ATOM 785 C CA . LYS A 1 100 ? 21.096 -0.705 -38.505 1.00 98.31 100 LYS A CA 1
ATOM 786 C C . LYS A 1 100 ? 20.870 0.478 -37.563 1.00 98.31 100 LYS A C 1
ATOM 788 O O . LYS A 1 100 ? 20.417 0.292 -36.433 1.00 98.31 100 LYS A O 1
ATOM 793 N N . LEU A 1 101 ? 21.236 1.687 -37.988 1.00 98.00 101 LEU A N 1
ATOM 794 C CA . LEU A 1 101 ? 21.015 2.891 -37.195 1.00 98.00 101 LEU A CA 1
ATOM 795 C C . LEU A 1 101 ? 19.524 3.224 -37.122 1.00 98.00 101 LEU A C 1
ATOM 797 O O . LEU A 1 101 ? 19.041 3.548 -36.041 1.00 98.00 101 LEU A O 1
ATOM 801 N N . VAL A 1 102 ? 18.797 3.100 -38.234 1.00 98.38 102 VAL A N 1
ATOM 802 C CA . VAL A 1 102 ? 17.340 3.287 -38.272 1.00 98.38 102 VAL A CA 1
ATOM 803 C C . VAL A 1 102 ? 16.642 2.286 -37.351 1.00 98.38 102 VAL A C 1
ATOM 805 O O . VAL A 1 102 ? 15.796 2.695 -36.554 1.00 98.38 102 VAL A O 1
ATOM 808 N N . ASP A 1 103 ? 17.047 1.016 -37.376 1.00 98.31 103 ASP A N 1
ATOM 809 C CA . ASP A 1 103 ? 16.503 -0.014 -36.484 1.00 98.31 103 ASP A CA 1
ATOM 810 C C . ASP A 1 103 ? 16.756 0.324 -35.007 1.00 98.31 103 ASP A C 1
ATOM 812 O O . ASP A 1 103 ? 15.850 0.256 -34.177 1.00 98.31 103 ASP A O 1
ATOM 816 N N . SER A 1 104 ? 17.979 0.753 -34.675 1.00 98.44 104 SER A N 1
ATOM 817 C CA . SER A 1 104 ? 18.354 1.151 -33.312 1.00 98.44 104 SER A CA 1
ATOM 818 C C . SER A 1 104 ? 17.571 2.375 -32.823 1.00 98.44 104 SER A C 1
ATOM 820 O O . SER A 1 104 ? 17.088 2.398 -31.690 1.00 98.44 104 SER A O 1
ATOM 822 N N . VAL A 1 105 ? 17.395 3.387 -33.678 1.00 98.19 105 VAL A N 1
ATOM 823 C CA . VAL A 1 105 ? 16.610 4.590 -33.355 1.00 98.19 105 VAL A CA 1
ATOM 824 C C . VAL A 1 105 ? 15.139 4.240 -33.155 1.00 98.19 105 VAL A C 1
ATOM 826 O O . VAL A 1 105 ? 14.534 4.716 -32.197 1.00 98.19 105 VAL A O 1
ATOM 829 N N . THR A 1 106 ? 14.582 3.381 -34.009 1.00 98.06 106 THR A N 1
ATOM 830 C CA . THR A 1 106 ? 13.192 2.917 -33.891 1.00 98.06 106 THR A CA 1
ATOM 831 C C . THR A 1 106 ? 12.988 2.155 -32.585 1.00 98.06 106 THR A C 1
ATOM 833 O O . THR A 1 106 ? 12.095 2.488 -31.813 1.00 98.06 106 THR A O 1
ATOM 836 N N . PHE A 1 107 ? 13.890 1.224 -32.260 1.00 98.44 107 PHE A N 1
ATOM 837 C CA . PHE A 1 107 ? 13.867 0.501 -30.989 1.00 98.44 107 PHE A CA 1
ATOM 838 C C . PHE A 1 107 ? 13.943 1.437 -29.771 1.00 98.44 107 PHE A C 1
ATOM 840 O O . PHE A 1 107 ? 13.192 1.278 -28.807 1.00 98.44 107 PHE A O 1
ATOM 847 N N . CYS A 1 108 ? 14.837 2.430 -29.801 1.00 98.19 108 CYS A N 1
ATOM 848 C CA . CYS A 1 108 ? 14.935 3.432 -28.741 1.00 98.19 108 CYS A CA 1
ATOM 849 C C . CYS A 1 108 ? 13.648 4.258 -28.622 1.00 98.19 108 CYS A C 1
ATOM 851 O O . CYS A 1 108 ? 13.216 4.530 -27.504 1.00 98.19 108 CYS A O 1
ATOM 853 N N . SER A 1 109 ? 13.026 4.625 -29.745 1.00 98.12 109 SER A N 1
ATOM 854 C CA . SER A 1 109 ? 11.752 5.348 -29.766 1.00 98.12 109 SER A CA 1
ATOM 855 C C . SER A 1 109 ? 10.644 4.545 -29.084 1.00 98.12 109 SER A C 1
ATOM 857 O O . SER A 1 109 ? 9.980 5.065 -28.189 1.00 98.12 109 SER A O 1
ATOM 859 N N . ASP A 1 110 ? 10.504 3.264 -29.428 1.00 98.00 110 ASP A N 1
ATOM 860 C CA . ASP A 1 110 ? 9.508 2.377 -28.817 1.00 98.00 110 ASP A CA 1
ATOM 861 C C . ASP A 1 110 ? 9.730 2.248 -27.305 1.00 98.00 110 ASP A C 1
ATOM 863 O O . ASP A 1 110 ? 8.791 2.325 -26.509 1.00 98.00 110 ASP A O 1
ATOM 867 N N . LYS A 1 111 ? 10.994 2.132 -26.874 1.00 98.31 111 LYS A N 1
ATOM 868 C CA . LYS A 1 111 ? 11.328 2.071 -25.446 1.00 98.31 111 LYS A CA 1
ATOM 869 C C . LYS A 1 111 ? 11.041 3.360 -24.694 1.00 98.31 111 LYS A C 1
ATOM 871 O O . LYS A 1 111 ? 10.643 3.294 -23.532 1.00 98.31 111 LYS A O 1
ATOM 876 N N . VAL A 1 112 ? 11.207 4.516 -25.328 1.00 98.19 112 VAL A N 1
ATOM 877 C CA . VAL A 1 112 ? 10.799 5.792 -24.730 1.00 98.19 112 VAL A CA 1
ATOM 878 C C . VAL A 1 112 ? 9.282 5.819 -24.533 1.00 98.19 112 VAL A C 1
ATOM 880 O O . VAL A 1 112 ? 8.834 6.147 -23.436 1.00 98.19 112 VAL A O 1
ATOM 883 N N . THR A 1 113 ? 8.495 5.382 -25.519 1.00 98.12 113 THR A N 1
ATOM 884 C CA . THR A 1 113 ? 7.029 5.297 -25.394 1.00 98.12 113 THR A CA 1
ATOM 885 C C . THR A 1 113 ? 6.585 4.334 -24.281 1.00 98.12 113 THR A C 1
ATOM 887 O O . THR A 1 113 ? 5.704 4.677 -23.488 1.00 98.12 113 THR A O 1
ATOM 890 N N . ASP A 1 114 ? 7.230 3.168 -24.147 1.00 98.25 114 ASP A N 1
ATOM 891 C CA . ASP A 1 114 ? 6.982 2.222 -23.044 1.00 98.25 114 ASP A CA 1
ATOM 892 C C . ASP A 1 114 ?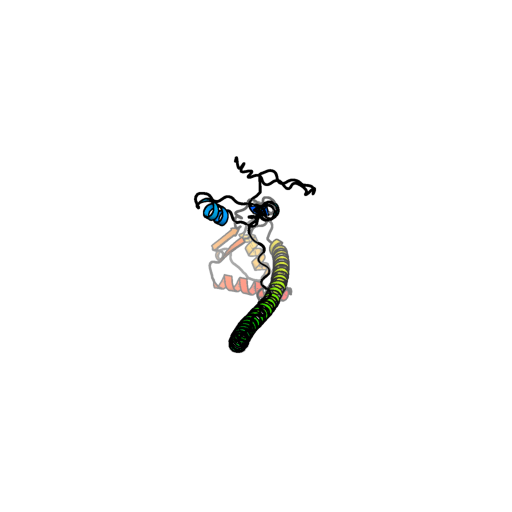 7.242 2.869 -21.665 1.00 98.25 114 ASP A C 1
ATOM 894 O O . ASP A 1 114 ? 6.473 2.694 -20.706 1.00 98.25 114 ASP A O 1
ATOM 898 N N . PHE A 1 115 ? 8.333 3.635 -21.544 1.00 98.31 115 PHE A N 1
ATOM 899 C CA . PHE A 1 115 ? 8.674 4.331 -20.304 1.00 98.31 115 PHE A CA 1
ATOM 900 C C . PHE A 1 115 ? 7.702 5.463 -19.984 1.00 98.31 115 PHE A C 1
ATOM 902 O O . PHE A 1 115 ? 7.311 5.607 -18.826 1.00 98.31 115 PHE A O 1
ATOM 909 N N . GLU A 1 116 ? 7.260 6.231 -20.977 1.00 98.38 116 GLU A N 1
ATOM 910 C CA . GLU A 1 116 ? 6.243 7.271 -20.793 1.00 98.38 116 GLU A CA 1
ATOM 911 C C . GLU A 1 116 ? 4.920 6.686 -20.281 1.00 98.38 116 GLU A C 1
ATOM 913 O O . GLU A 1 116 ? 4.326 7.217 -19.335 1.00 98.38 116 GLU A O 1
ATOM 918 N N . ALA A 1 117 ? 4.489 5.548 -20.833 1.00 98.44 117 ALA A N 1
ATOM 919 C CA . ALA A 1 117 ? 3.305 4.834 -20.361 1.00 98.44 117 ALA A CA 1
ATOM 920 C C . ALA A 1 117 ? 3.465 4.354 -18.906 1.00 98.44 117 ALA A C 1
ATOM 922 O O . ALA A 1 117 ? 2.568 4.542 -18.078 1.00 98.44 117 ALA A O 1
ATOM 923 N N . SER A 1 118 ? 4.635 3.804 -18.570 1.00 98.31 118 SER A N 1
ATOM 924 C CA . SER A 1 118 ? 4.957 3.350 -17.211 1.00 98.31 118 SER A CA 1
ATOM 925 C C . SER A 1 118 ? 4.983 4.509 -16.205 1.00 98.31 118 SER A C 1
ATOM 927 O O . SER A 1 118 ? 4.435 4.401 -15.106 1.00 98.31 118 SER A O 1
ATOM 929 N N . LEU A 1 119 ? 5.565 5.653 -16.580 1.00 98.06 119 LEU A N 1
ATOM 930 C CA . LEU A 1 119 ? 5.591 6.864 -15.754 1.00 98.06 119 LEU A CA 1
ATOM 931 C C . LEU A 1 119 ? 4.184 7.412 -15.501 1.00 98.06 119 LEU A C 1
ATOM 933 O O . LEU A 1 119 ? 3.873 7.815 -14.376 1.00 98.06 119 LEU A O 1
ATOM 937 N N . LYS A 1 120 ? 3.309 7.376 -16.512 1.00 98.44 120 LYS A N 1
ATOM 938 C CA . LYS A 1 120 ? 1.900 7.756 -16.359 1.00 98.44 120 LYS A CA 1
ATOM 939 C C . LYS A 1 120 ? 1.185 6.859 -15.346 1.00 98.44 120 LYS A C 1
ATOM 941 O O . LYS A 1 120 ? 0.528 7.371 -14.441 1.00 98.44 120 LYS A O 1
ATOM 946 N N . GLN A 1 121 ? 1.378 5.544 -15.429 1.00 98.56 121 GLN A N 1
ATOM 947 C CA . GLN A 1 121 ? 0.792 4.596 -14.478 1.00 98.56 121 GLN A CA 1
ATOM 948 C C . GLN A 1 121 ? 1.285 4.831 -13.040 1.00 98.56 121 GLN A C 1
ATOM 950 O O . GLN A 1 121 ? 0.492 4.799 -12.097 1.00 98.56 121 GLN A O 1
ATOM 955 N N . ILE A 1 122 ? 2.580 5.109 -12.854 1.00 98.31 122 ILE A N 1
ATOM 956 C CA . ILE A 1 122 ? 3.142 5.451 -11.538 1.00 98.31 122 ILE A CA 1
ATOM 957 C C . ILE A 1 122 ? 2.494 6.728 -10.988 1.00 98.31 122 ILE A C 1
ATOM 959 O O . ILE A 1 122 ? 2.118 6.764 -9.815 1.00 98.31 122 ILE A O 1
ATOM 963 N N . SER A 1 123 ? 2.319 7.753 -11.826 1.00 98.38 123 SER A N 1
ATOM 964 C CA . SER A 1 123 ? 1.665 9.007 -11.435 1.00 98.38 123 SER A CA 1
ATOM 965 C C . SER A 1 123 ? 0.228 8.785 -10.954 1.00 98.38 123 SER A C 1
ATOM 967 O O . SER A 1 123 ? -0.169 9.319 -9.916 1.00 98.38 123 SER A O 1
ATOM 969 N N . ASP A 1 124 ? -0.545 7.954 -11.654 1.00 98.44 124 ASP A N 1
ATOM 970 C CA . ASP A 1 124 ? -1.925 7.656 -11.268 1.00 98.44 124 ASP A CA 1
ATOM 971 C C . ASP A 1 124 ? -1.995 6.826 -9.975 1.00 98.44 124 ASP A C 1
ATOM 973 O O . ASP A 1 124 ? -2.796 7.127 -9.086 1.00 98.44 124 ASP A O 1
ATOM 977 N N . ASN A 1 125 ? -1.080 5.869 -9.789 1.00 97.81 125 ASN A N 1
ATOM 978 C CA . ASN A 1 125 ? -0.955 5.126 -8.532 1.00 97.81 125 ASN A CA 1
ATOM 979 C C . ASN A 1 125 ? -0.609 6.037 -7.343 1.00 97.81 125 ASN A C 1
ATOM 981 O O . ASN A 1 125 ? -1.153 5.857 -6.252 1.00 97.81 125 ASN A O 1
ATOM 985 N N . MET A 1 126 ? 0.252 7.043 -7.534 1.00 98.12 126 MET A N 1
ATOM 986 C CA . MET A 1 126 ? 0.565 8.021 -6.484 1.00 98.12 126 MET A CA 1
ATOM 987 C C . MET A 1 126 ? -0.675 8.810 -6.044 1.00 98.12 126 MET A C 1
ATOM 989 O O . MET A 1 126 ? -0.872 9.004 -4.844 1.00 98.12 126 MET A O 1
ATOM 993 N N . LYS A 1 127 ? -1.549 9.206 -6.980 1.00 98.44 127 LYS A N 1
ATOM 994 C CA . LYS A 1 127 ? -2.818 9.884 -6.652 1.00 98.44 127 LYS A CA 1
ATOM 995 C C . LYS A 1 127 ? -3.749 8.986 -5.837 1.00 98.44 127 LYS A C 1
ATOM 997 O O . LYS A 1 127 ? -4.353 9.445 -4.871 1.00 98.44 127 LYS A O 1
ATOM 1002 N N . ILE A 1 128 ? -3.843 7.701 -6.190 1.00 98.12 128 ILE A N 1
ATOM 1003 C CA . ILE A 1 128 ? -4.647 6.723 -5.441 1.00 98.12 128 ILE A CA 1
ATOM 1004 C C . ILE A 1 128 ? -4.119 6.580 -4.009 1.00 98.12 128 ILE A C 1
ATOM 1006 O O . ILE A 1 128 ? -4.902 6.614 -3.060 1.00 98.12 128 ILE A O 1
ATOM 1010 N N . ILE A 1 129 ? -2.798 6.466 -3.836 1.00 97.75 129 ILE A N 1
ATOM 1011 C CA . ILE A 1 129 ? -2.171 6.365 -2.511 1.00 97.75 129 ILE A CA 1
ATOM 1012 C C . ILE A 1 129 ? -2.487 7.597 -1.659 1.00 97.75 129 ILE A C 1
ATOM 1014 O O . ILE A 1 129 ? -2.800 7.448 -0.478 1.00 97.75 129 ILE A O 1
ATOM 1018 N N . GLU A 1 130 ? -2.437 8.797 -2.235 1.00 98.25 130 GLU A N 1
ATOM 1019 C CA . GLU A 1 130 ? -2.728 10.025 -1.496 1.00 98.25 130 GLU A CA 1
ATOM 1020 C C . GLU A 1 130 ? -4.199 10.102 -1.066 1.00 98.25 130 GLU A C 1
ATOM 1022 O O . GLU A 1 130 ? -4.493 10.364 0.103 1.00 98.25 130 GLU A O 1
ATOM 1027 N N . ASN A 1 131 ? -5.125 9.736 -1.956 1.00 98.00 131 ASN A N 1
ATOM 1028 C CA . ASN A 1 131 ? -6.551 9.644 -1.629 1.00 98.00 131 ASN A CA 1
ATOM 1029 C C . ASN A 1 131 ? -6.823 8.625 -0.506 1.00 98.00 131 ASN A C 1
ATOM 1031 O O . ASN A 1 131 ? -7.620 8.881 0.405 1.00 98.00 131 ASN A O 1
ATOM 1035 N N . LEU A 1 132 ? -6.147 7.471 -0.536 1.00 97.12 132 LEU A N 1
ATOM 1036 C CA . LEU A 1 132 ? -6.258 6.451 0.509 1.00 97.12 132 LEU A CA 1
ATOM 1037 C C . LEU A 1 132 ? -5.672 6.931 1.839 1.00 97.12 132 LEU A C 1
ATOM 1039 O O . LEU A 1 132 ? -6.273 6.696 2.888 1.00 97.12 132 LEU A O 1
ATOM 1043 N N . LYS A 1 133 ? -4.533 7.632 1.822 1.00 97.75 133 LYS A N 1
ATOM 1044 C CA . LYS A 1 133 ? -3.943 8.233 3.027 1.00 97.75 133 LYS A CA 1
ATOM 1045 C C . LYS A 1 133 ? -4.882 9.252 3.658 1.00 97.75 133 LYS A C 1
ATOM 1047 O O . LYS A 1 133 ? -5.122 9.173 4.862 1.00 97.75 133 LYS A O 1
ATOM 1052 N N . GLN A 1 134 ? -5.447 10.151 2.857 1.00 98.25 134 GLN A N 1
ATOM 1053 C CA . GLN A 1 134 ? -6.401 11.149 3.330 1.00 98.25 134 GLN A CA 1
ATOM 1054 C C . GLN A 1 134 ? -7.653 10.492 3.926 1.00 98.25 134 GLN A C 1
ATOM 1056 O O . GLN A 1 134 ? -8.095 10.856 5.014 1.00 98.25 134 GLN A O 1
ATOM 1061 N N . SER A 1 135 ? -8.196 9.475 3.253 1.00 96.25 135 SER A N 1
ATOM 1062 C CA . SER A 1 135 ? -9.358 8.722 3.740 1.00 96.25 135 SER A CA 1
ATOM 1063 C C . SER A 1 135 ? -9.054 7.997 5.054 1.00 96.25 135 SER A C 1
ATOM 1065 O O . SER A 1 135 ? -9.860 8.031 5.981 1.00 96.25 135 SER A O 1
ATOM 1067 N N . ASN A 1 136 ? -7.873 7.388 5.175 1.00 94.50 136 ASN A N 1
ATOM 1068 C CA . ASN A 1 136 ? -7.436 6.725 6.402 1.00 94.50 136 ASN A CA 1
ATOM 1069 C C . ASN A 1 136 ? -7.267 7.728 7.554 1.00 94.50 136 ASN A C 1
ATOM 1071 O O . ASN A 1 136 ? -7.694 7.460 8.673 1.00 94.50 136 ASN A O 1
ATOM 1075 N N . GLU A 1 137 ? -6.711 8.910 7.289 1.00 95.69 137 GLU A N 1
ATOM 1076 C CA . GLU A 1 137 ? -6.600 9.963 8.300 1.00 95.69 137 GLU A CA 1
ATOM 1077 C C . GLU A 1 137 ? -7.980 10.457 8.759 1.00 95.69 137 GLU A C 1
ATOM 1079 O O . GLU A 1 137 ? -8.245 10.549 9.958 1.00 95.69 137 GLU A O 1
ATOM 1084 N N . ASN A 1 138 ? -8.910 10.659 7.823 1.00 94.94 138 ASN A N 1
ATOM 1085 C CA . ASN A 1 138 ? -10.295 11.000 8.143 1.00 94.94 138 ASN A CA 1
ATOM 1086 C C . ASN A 1 138 ? -10.964 9.918 9.008 1.00 94.94 138 ASN A C 1
ATOM 1088 O O . ASN A 1 138 ? -11.615 10.236 10.006 1.00 94.94 138 ASN A O 1
ATOM 1092 N N . LEU A 1 139 ? -10.774 8.638 8.672 1.00 91.44 139 LEU A N 1
ATOM 1093 C CA . LEU A 1 139 ? -11.286 7.517 9.463 1.00 91.44 139 LEU A CA 1
ATOM 1094 C C . LEU A 1 139 ? -10.659 7.473 10.857 1.00 91.44 139 LEU A C 1
ATOM 1096 O O . LEU A 1 139 ? -11.382 7.318 11.839 1.00 91.44 139 LEU A O 1
ATOM 1100 N N . LYS A 1 140 ? -9.344 7.676 10.986 1.00 87.00 140 LYS A N 1
ATOM 1101 C CA . LYS A 1 140 ? -8.672 7.766 12.292 1.00 87.00 140 LYS A CA 1
ATOM 1102 C C . LYS A 1 140 ? -9.248 8.887 13.145 1.00 87.00 140 LYS A C 1
ATOM 1104 O O . LYS A 1 140 ? -9.494 8.675 14.331 1.00 87.00 140 LYS A O 1
ATOM 1109 N N . GLN A 1 141 ? -9.516 10.050 12.557 1.00 86.94 141 GLN A N 1
ATOM 1110 C CA . GLN A 1 141 ? -10.155 11.159 13.263 1.00 86.94 141 GLN A CA 1
ATOM 1111 C C . GLN A 1 141 ? -11.576 10.805 13.714 1.00 86.94 141 GLN A C 1
ATOM 1113 O O . GLN A 1 141 ? -11.953 11.111 14.846 1.00 86.94 141 GLN A O 1
ATOM 1118 N N . GLN A 1 142 ? -12.367 10.135 12.871 1.00 83.88 142 GLN A N 1
ATOM 1119 C CA . GLN A 1 142 ? -13.708 9.671 13.241 1.00 83.88 142 GLN A CA 1
ATOM 1120 C C . GLN A 1 142 ? -13.667 8.620 14.355 1.00 83.88 142 GLN A C 1
ATOM 1122 O O . GLN A 1 142 ? -14.403 8.737 15.334 1.00 83.88 142 GLN A O 1
ATOM 1127 N N . VAL A 1 143 ? -12.770 7.636 14.261 1.00 78.12 143 VAL A N 1
ATOM 1128 C CA . VAL A 1 143 ? -12.554 6.630 15.309 1.00 78.12 143 VAL A CA 1
ATOM 1129 C C . VAL A 1 143 ? -12.139 7.310 16.609 1.00 78.12 143 VAL A C 1
ATOM 1131 O O . VAL A 1 143 ? -12.737 7.031 17.643 1.00 78.12 143 VAL A O 1
ATOM 1134 N N . CYS A 1 144 ? -11.212 8.270 16.557 1.00 73.19 144 CYS A N 1
ATOM 1135 C CA . CYS A 1 144 ? -10.788 9.043 17.721 1.00 73.19 144 CYS A CA 1
ATOM 1136 C C . CYS A 1 144 ? -11.977 9.765 18.388 1.00 73.19 144 CYS A C 1
ATOM 1138 O O . CYS A 1 144 ? -12.176 9.633 19.598 1.00 73.19 144 CYS A O 1
ATOM 1140 N N . LYS A 1 145 ? -12.836 10.429 17.595 1.00 76.19 145 LYS A N 1
ATOM 1141 C CA . LYS A 1 145 ? -14.076 11.084 18.067 1.00 76.19 145 LYS A CA 1
ATOM 1142 C C . LYS A 1 145 ? -15.085 10.111 18.683 1.00 76.19 145 LYS A C 1
ATOM 1144 O O . LYS A 1 145 ? -15.822 10.487 19.589 1.00 76.19 145 LYS A O 1
ATOM 1149 N N . LEU A 1 146 ? -15.153 8.873 18.198 1.00 72.88 146 LEU A N 1
ATOM 1150 C CA . LEU A 1 146 ? -16.021 7.845 18.779 1.00 72.88 146 LEU A CA 1
ATOM 1151 C C . LEU A 1 146 ? -15.428 7.274 20.074 1.00 72.88 146 LEU A C 1
ATOM 1153 O O . LEU A 1 146 ? -16.166 7.016 21.025 1.00 72.88 146 LEU A O 1
ATOM 1157 N N . THR A 1 147 ? -14.105 7.117 20.137 1.00 63.41 147 THR A N 1
ATOM 1158 C CA . THR A 1 147 ? -13.395 6.599 21.317 1.00 63.41 147 THR A CA 1
ATOM 1159 C C . THR A 1 147 ? -13.242 7.618 22.444 1.00 63.41 147 THR A C 1
ATOM 1161 O O . THR A 1 147 ? -13.083 7.220 23.595 1.00 63.41 147 THR A O 1
ATOM 1164 N N . SER A 1 148 ? -13.347 8.922 22.167 1.00 57.91 148 SER A N 1
ATOM 1165 C CA . SER A 1 148 ? -13.259 9.974 23.190 1.00 57.91 148 SER A CA 1
ATOM 1166 C C . SER A 1 148 ? -14.448 9.999 24.161 1.00 57.91 148 SER A C 1
ATOM 1168 O O . SER A 1 148 ? -14.403 10.711 25.159 1.00 57.91 148 SER A O 1
ATOM 1170 N N . LYS A 1 149 ? -15.477 9.164 23.947 1.00 64.06 149 LYS A N 1
ATOM 1171 C CA . LYS A 1 149 ? -16.547 8.890 24.925 1.00 64.06 149 LYS A CA 1
ATOM 1172 C C . LYS A 1 149 ? -16.146 7.889 26.015 1.00 64.06 149 LYS A C 1
ATOM 1174 O O . LYS A 1 149 ? -17.009 7.229 26.594 1.00 64.06 149 LYS A O 1
ATOM 1179 N N . ALA A 1 150 ? -14.859 7.702 26.277 1.00 68.88 150 ALA A N 1
ATOM 1180 C CA . ALA A 1 150 ? -14.453 6.844 27.375 1.00 68.88 150 ALA A CA 1
ATOM 1181 C C . ALA A 1 150 ? -14.706 7.537 28.733 1.00 68.88 150 ALA A C 1
ATOM 1183 O O . ALA A 1 150 ? -14.771 8.762 28.849 1.00 68.88 150 ALA A O 1
ATOM 1184 N N . LEU A 1 151 ? -14.963 6.724 29.757 1.00 80.50 151 LEU A N 1
ATOM 1185 C CA . LEU A 1 151 ? -15.511 7.194 31.027 1.00 80.50 151 LEU A CA 1
ATOM 1186 C C . LEU A 1 151 ? -14.470 8.018 31.803 1.00 80.50 151 LEU A C 1
ATOM 1188 O O . LEU A 1 151 ? -13.377 7.488 32.057 1.00 80.50 151 LEU A O 1
ATOM 1192 N N . PRO A 1 152 ? -14.799 9.254 32.235 1.00 82.94 152 PRO A N 1
ATOM 1193 C CA . PRO A 1 152 ? -13.898 10.058 33.049 1.00 82.94 152 PRO A CA 1
ATOM 1194 C C . PRO A 1 152 ? -13.570 9.318 34.350 1.00 82.94 152 PRO A C 1
ATOM 1196 O O . PRO A 1 152 ? -14.430 8.663 34.941 1.00 82.94 152 PRO A O 1
ATOM 1199 N N . VAL A 1 153 ? -12.311 9.383 34.767 1.00 87.31 153 VAL A N 1
ATOM 1200 C CA . VAL A 1 153 ? -11.806 8.807 36.016 1.00 87.31 153 VAL A CA 1
ATOM 1201 C C . VAL A 1 153 ? -12.197 9.732 37.159 1.00 87.31 153 VAL A C 1
ATOM 1203 O O . VAL A 1 153 ? -11.862 10.917 37.143 1.00 87.31 153 VAL A O 1
ATOM 1206 N N . LYS A 1 154 ? -12.897 9.192 38.155 1.00 89.81 154 LYS A N 1
ATOM 1207 C CA . LYS A 1 154 ? -13.161 9.887 39.420 1.00 89.81 154 LYS A CA 1
ATOM 1208 C C . LYS A 1 154 ? -12.284 9.298 40.523 1.00 89.81 154 LYS A C 1
ATOM 1210 O O . LYS A 1 154 ? -12.043 8.092 40.556 1.00 89.81 154 LYS A O 1
ATOM 1215 N N . ASN A 1 155 ? -11.823 10.145 41.441 1.00 88.12 155 ASN A N 1
ATOM 1216 C CA . ASN A 1 155 ? -11.100 9.684 42.627 1.00 88.12 155 ASN A CA 1
ATOM 1217 C C . ASN A 1 155 ? -12.021 8.787 43.470 1.00 88.12 155 ASN A C 1
ATOM 1219 O O . ASN A 1 155 ? -13.182 9.135 43.682 1.00 88.12 155 ASN A O 1
ATOM 1223 N N . ASN A 1 156 ? -11.500 7.650 43.940 1.00 92.00 156 ASN A N 1
ATOM 1224 C CA . ASN A 1 156 ? -12.238 6.645 44.719 1.00 92.00 156 ASN A CA 1
ATOM 1225 C C . ASN A 1 156 ? -13.485 6.077 44.016 1.00 92.00 156 ASN A C 1
ATOM 1227 O O . ASN A 1 156 ? -14.476 5.742 44.664 1.00 92.00 156 ASN A O 1
ATOM 1231 N N . GLU A 1 157 ? -13.465 5.964 42.688 1.00 92.94 157 GLU A N 1
ATOM 1232 C CA . GLU A 1 157 ? -14.550 5.293 41.977 1.00 92.94 157 GLU A CA 1
ATOM 1233 C C . GLU A 1 157 ? -14.523 3.773 42.194 1.00 92.94 157 GLU A C 1
ATOM 1235 O O . GLU A 1 157 ? -13.476 3.125 42.124 1.00 92.94 157 GLU A O 1
ATOM 1240 N N . ASN A 1 158 ? -15.700 3.186 42.402 1.00 96.06 158 ASN A N 1
ATOM 1241 C CA . ASN A 1 158 ? -15.854 1.740 42.414 1.00 96.06 158 ASN A CA 1
ATOM 1242 C C . ASN A 1 158 ? -16.133 1.250 40.985 1.00 96.06 158 ASN A C 1
ATOM 1244 O O . ASN A 1 158 ? -17.214 1.481 40.438 1.00 96.06 158 ASN A O 1
ATOM 1248 N N . VAL A 1 159 ? -15.152 0.575 40.381 1.00 96.00 159 VAL A N 1
ATOM 1249 C CA . VAL A 1 159 ? -15.255 0.041 39.014 1.00 96.00 159 VAL A CA 1
ATOM 1250 C C . VAL A 1 159 ? -16.396 -0.977 38.896 1.00 96.00 159 VAL A C 1
ATOM 1252 O O . VAL A 1 159 ? -17.060 -1.009 37.863 1.00 96.00 159 VAL A O 1
ATOM 1255 N N . LEU A 1 160 ? -16.691 -1.746 39.950 1.00 96.62 160 LEU A N 1
ATOM 1256 C CA . LEU A 1 160 ? -17.802 -2.705 39.950 1.00 96.62 160 LEU A CA 1
ATOM 1257 C C . LEU A 1 160 ? -19.153 -1.995 39.822 1.00 96.62 160 LEU A C 1
ATOM 1259 O O . LEU A 1 160 ? -19.947 -2.372 38.966 1.00 96.62 160 LEU A O 1
ATOM 1263 N N . ASN A 1 161 ? -19.364 -0.889 40.543 1.00 96.25 161 ASN A N 1
ATOM 1264 C CA . ASN A 1 161 ? -20.594 -0.096 40.419 1.00 96.25 161 ASN A CA 1
ATOM 1265 C C . ASN A 1 161 ? -20.776 0.455 38.994 1.00 96.25 161 ASN A C 1
ATOM 1267 O O . ASN A 1 161 ? -21.897 0.595 38.508 1.00 96.25 161 ASN A O 1
ATOM 1271 N N . ILE A 1 162 ? -19.683 0.794 38.301 1.00 95.50 162 ILE A N 1
ATOM 1272 C CA . ILE A 1 162 ? -19.744 1.224 36.897 1.00 95.50 162 ILE A CA 1
ATOM 1273 C C . ILE A 1 162 ? -20.226 0.065 36.016 1.00 95.50 162 ILE A C 1
ATOM 1275 O O . ILE A 1 162 ? -21.103 0.267 35.177 1.00 95.50 162 ILE A O 1
ATOM 1279 N N . VAL A 1 163 ? -19.689 -1.141 36.223 1.00 96.31 163 VAL A N 1
ATOM 1280 C CA . VAL A 1 163 ? -20.107 -2.347 35.493 1.00 96.31 163 VAL A CA 1
ATOM 1281 C C . VAL A 1 163 ? -21.581 -2.661 35.756 1.00 96.31 163 VAL A C 1
ATOM 1283 O O . VAL A 1 163 ? -22.317 -2.868 34.796 1.00 96.31 163 VAL A O 1
ATOM 1286 N N . GLU A 1 164 ? -22.034 -2.605 37.009 1.00 96.56 164 GLU A N 1
ATOM 1287 C CA . GLU A 1 164 ? -23.443 -2.801 37.383 1.00 96.56 164 GLU A CA 1
ATOM 1288 C C . GLU A 1 164 ? -24.376 -1.784 36.718 1.00 96.56 164 GLU A C 1
ATOM 1290 O O . GLU A 1 164 ? -25.444 -2.130 36.215 1.00 96.56 164 GLU A O 1
ATOM 1295 N N . ASN A 1 165 ? -23.976 -0.512 36.663 1.00 95.69 165 ASN A N 1
ATOM 1296 C CA . ASN A 1 165 ? -24.767 0.521 35.997 1.00 95.69 165 ASN A CA 1
ATOM 1297 C C . ASN A 1 165 ? -24.864 0.281 34.484 1.00 95.69 165 ASN A C 1
ATOM 1299 O O . ASN A 1 165 ? -25.930 0.474 33.894 1.00 95.69 165 ASN A O 1
ATOM 1303 N N . ILE A 1 166 ? -23.772 -0.167 33.856 1.00 95.25 166 ILE A N 1
ATOM 1304 C CA . ILE A 1 166 ? -23.754 -0.525 32.433 1.00 95.25 166 ILE A CA 1
ATOM 1305 C C . ILE A 1 166 ? -24.669 -1.728 32.179 1.00 95.25 166 ILE A C 1
ATOM 1307 O O . ILE A 1 166 ? -25.469 -1.700 31.247 1.00 95.25 166 ILE A O 1
ATOM 1311 N N . THR A 1 167 ? -24.601 -2.771 33.002 1.00 96.38 167 THR A N 1
ATOM 1312 C CA . THR A 1 167 ? -25.389 -3.999 32.802 1.00 96.38 167 THR A CA 1
ATOM 1313 C C . THR A 1 167 ? -26.869 -3.763 33.077 1.00 96.38 167 THR A C 1
ATOM 1315 O O . THR A 1 167 ? -27.715 -4.204 32.297 1.00 96.38 167 THR A O 1
ATOM 1318 N N . LYS A 1 168 ? -27.194 -2.937 34.079 1.00 97.06 168 LYS A N 1
ATOM 1319 C CA . LYS A 1 168 ? -28.551 -2.435 34.325 1.00 97.06 168 LYS A CA 1
ATOM 1320 C C . LYS A 1 168 ? -29.099 -1.659 33.127 1.00 97.06 168 LYS A C 1
ATOM 1322 O O . LYS A 1 168 ? -30.242 -1.880 32.736 1.00 97.06 168 LYS A O 1
ATOM 1327 N N . PHE A 1 169 ? -28.295 -0.798 32.501 1.00 95.38 169 PHE A N 1
ATOM 1328 C CA . PHE A 1 169 ? -28.689 -0.080 31.281 1.00 95.38 169 PHE A CA 1
ATOM 1329 C C . PHE A 1 169 ? -28.944 -1.021 30.087 1.00 95.38 169 PHE A C 1
ATOM 1331 O O . PHE A 1 169 ? -29.809 -0.754 29.245 1.00 95.38 169 PHE A O 1
ATOM 1338 N N . LEU A 1 170 ? -28.215 -2.137 30.030 1.00 96.81 170 LEU A N 1
ATOM 1339 C CA . LEU A 1 170 ? -28.383 -3.202 29.038 1.00 96.81 170 LEU A CA 1
ATOM 1340 C C . LEU A 1 170 ? -29.515 -4.184 29.373 1.00 96.81 170 LEU A C 1
ATOM 1342 O O . LEU A 1 170 ? -29.793 -5.063 28.563 1.00 96.81 170 LEU A O 1
ATOM 1346 N N . ASN A 1 171 ? -30.176 -4.025 30.524 1.00 97.00 171 ASN A N 1
ATOM 1347 C CA . ASN A 1 171 ? -31.188 -4.945 31.042 1.00 97.00 171 ASN A CA 1
ATOM 1348 C C . ASN A 1 171 ? -30.664 -6.383 31.268 1.00 97.00 171 ASN A C 1
ATOM 1350 O O . ASN A 1 171 ? -31.415 -7.346 31.133 1.00 97.00 171 ASN A O 1
ATOM 1354 N N . VAL A 1 172 ? -29.380 -6.526 31.623 1.00 97.81 172 VAL A N 1
ATOM 1355 C CA . VAL A 1 172 ? -28.749 -7.802 32.002 1.00 97.81 172 VAL A CA 1
ATOM 1356 C C . VAL A 1 172 ? -28.507 -7.790 33.509 1.00 97.81 172 VAL A C 1
ATOM 1358 O O . VAL A 1 172 ? -27.798 -6.923 34.023 1.00 97.81 172 VAL A O 1
ATOM 1361 N N . LYS A 1 173 ? -29.104 -8.739 34.236 1.00 96.44 173 LYS A N 1
ATOM 1362 C CA . LYS A 1 173 ? -28.901 -8.875 35.685 1.00 96.44 173 LYS A CA 1
ATOM 1363 C C . LYS A 1 173 ? -27.586 -9.608 35.934 1.00 96.44 173 LYS A C 1
ATOM 1365 O O . LYS A 1 173 ? -27.440 -10.746 35.507 1.00 96.44 173 LYS A O 1
ATOM 1370 N N . ILE A 1 174 ? -26.651 -8.958 36.622 1.00 97.06 174 ILE A N 1
ATOM 1371 C CA . ILE A 1 174 ? -25.362 -9.544 37.003 1.00 97.06 174 ILE A CA 1
ATOM 1372 C C . ILE A 1 174 ? -25.241 -9.501 38.517 1.00 97.06 174 ILE A C 1
ATOM 1374 O O . ILE A 1 174 ? -25.504 -8.464 39.124 1.00 97.06 174 ILE A O 1
ATOM 1378 N N . ASP A 1 175 ? -24.846 -10.624 39.103 1.00 97.25 175 ASP A N 1
ATOM 1379 C CA . ASP A 1 175 ? -24.456 -10.699 40.507 1.00 97.25 175 ASP A CA 1
ATOM 1380 C C . ASP A 1 175 ? -22.968 -10.308 40.642 1.00 97.25 175 ASP A C 1
ATOM 1382 O O . ASP A 1 175 ? -22.157 -10.754 39.821 1.00 97.25 175 ASP A O 1
ATOM 1386 N N . PRO A 1 176 ? -22.567 -9.508 41.649 1.00 95.88 176 PRO A N 1
ATOM 1387 C CA . PRO A 1 176 ? -21.165 -9.151 41.883 1.00 95.88 176 PRO A CA 1
ATOM 1388 C C . PRO A 1 176 ? -20.203 -10.350 41.931 1.00 95.88 176 PRO A C 1
ATOM 1390 O O . PRO A 1 176 ? -19.058 -10.236 41.501 1.00 95.88 176 PRO A O 1
ATOM 1393 N N . THR A 1 177 ? -20.666 -11.520 42.383 1.00 97.75 177 THR A N 1
ATOM 1394 C CA . THR A 1 177 ? -19.885 -12.774 42.427 1.00 97.75 177 THR A CA 1
ATOM 1395 C C . THR A 1 177 ? -19.546 -13.342 41.043 1.00 97.75 177 THR A C 1
ATOM 1397 O O . THR A 1 177 ? -18.644 -14.171 40.900 1.00 97.75 177 THR A O 1
ATOM 1400 N N . GLN A 1 178 ? -20.245 -12.897 39.995 1.00 97.81 178 GLN A N 1
ATOM 1401 C CA . GLN A 1 178 ? -20.009 -13.304 38.608 1.00 97.81 178 GLN A CA 1
ATOM 1402 C C . GLN A 1 178 ? -18.943 -12.451 37.906 1.00 97.81 178 GLN A C 1
ATOM 1404 O O . GLN A 1 178 ? -18.619 -12.708 36.740 1.00 97.81 178 GLN A O 1
ATOM 1409 N N . VAL A 1 179 ? -18.403 -11.438 38.590 1.00 97.94 179 VAL A N 1
ATOM 1410 C CA . VAL A 1 179 ? -17.287 -10.618 38.119 1.00 97.94 179 VAL A CA 1
ATOM 1411 C C . VAL A 1 179 ? -16.023 -11.058 38.852 1.00 97.94 179 VAL A C 1
ATOM 1413 O O . VAL A 1 179 ? -15.860 -10.809 40.040 1.00 97.94 179 VAL A O 1
ATOM 1416 N N . GLU A 1 180 ? -15.111 -11.704 38.127 1.00 98.19 180 GLU A N 1
ATOM 1417 C CA . GLU A 1 180 ? -13.841 -12.195 38.673 1.00 98.19 180 GLU A CA 1
ATOM 1418 C C . GLU A 1 180 ? -12.911 -11.022 39.015 1.00 98.19 180 GLU A C 1
ATOM 1420 O O . GLU A 1 180 ? -12.307 -10.984 40.083 1.00 98.19 180 GLU A O 1
ATOM 1425 N N . TYR A 1 181 ? -12.826 -10.031 38.120 1.00 97.69 181 TYR A N 1
ATOM 1426 C CA . TYR A 1 181 ? -12.195 -8.745 38.409 1.00 97.69 181 TYR A CA 1
ATOM 1427 C C . TYR A 1 181 ? -12.667 -7.650 37.450 1.00 97.69 181 TYR A C 1
ATOM 1429 O O . TYR A 1 181 ? -13.010 -7.903 36.291 1.00 97.69 181 TYR A O 1
ATOM 1437 N N . ALA A 1 182 ? -12.594 -6.402 37.911 1.00 96.94 182 ALA A N 1
ATOM 1438 C CA . ALA A 1 182 ? -12.758 -5.220 37.077 1.00 96.94 182 ALA A CA 1
ATOM 1439 C C . ALA A 1 182 ? -11.754 -4.142 37.498 1.00 96.94 182 ALA A C 1
ATOM 1441 O O . ALA A 1 182 ? -11.703 -3.756 38.664 1.00 96.94 182 ALA A O 1
ATOM 1442 N N . HIS A 1 183 ? -10.942 -3.656 36.562 1.00 96.50 183 HIS A N 1
ATOM 1443 C CA . HIS A 1 183 ? -9.965 -2.602 36.837 1.00 96.50 183 HIS A CA 1
ATOM 1444 C C . HIS A 1 183 ? -9.745 -1.714 35.612 1.00 96.50 183 HIS A C 1
ATOM 1446 O O . HIS A 1 183 ? -10.061 -2.083 34.478 1.00 96.50 183 HIS A O 1
ATOM 1452 N N . ARG A 1 184 ? -9.187 -0.522 35.834 1.00 93.56 184 ARG A N 1
ATOM 1453 C CA . ARG A 1 184 ? -8.806 0.380 34.744 1.00 93.56 184 ARG A CA 1
ATOM 1454 C C . ARG A 1 184 ? -7.436 0.031 34.185 1.00 93.56 184 ARG A C 1
ATOM 1456 O O . ARG A 1 184 ? -6.499 -0.217 34.939 1.00 93.56 184 ARG A O 1
ATOM 1463 N N . VAL A 1 185 ? -7.311 0.077 32.864 1.00 91.50 185 VAL A N 1
ATOM 1464 C CA . VAL A 1 185 ? -6.031 -0.100 32.173 1.00 91.50 185 VAL A CA 1
ATOM 1465 C C . VAL A 1 185 ? -5.147 1.103 32.464 1.00 91.50 185 VAL A C 1
ATOM 1467 O O . VAL A 1 185 ? -5.560 2.251 32.280 1.00 91.50 185 VAL A O 1
ATOM 1470 N N . GLN A 1 186 ? -3.925 0.848 32.924 1.00 87.69 186 GLN A N 1
ATOM 1471 C CA . GLN A 1 186 ? -2.923 1.894 33.065 1.00 87.69 186 GLN A CA 1
ATOM 1472 C C . GLN A 1 186 ? -2.389 2.253 31.675 1.00 87.69 186 GLN A C 1
ATOM 1474 O O . GLN A 1 186 ? -1.778 1.424 31.003 1.00 87.69 186 GLN A O 1
ATOM 1479 N N . SER A 1 187 ? -2.629 3.483 31.225 1.00 79.62 187 SER A N 1
ATOM 1480 C CA . SER A 1 187 ? -1.998 3.993 30.007 1.00 79.62 187 SER A CA 1
ATOM 1481 C C . SER A 1 187 ? -0.498 4.163 30.251 1.00 79.62 187 SER A C 1
ATOM 1483 O O . SER A 1 187 ? -0.099 4.829 31.202 1.00 79.62 187 SER A O 1
ATOM 1485 N N . GLN A 1 188 ? 0.335 3.578 29.385 1.00 75.88 188 GLN A N 1
ATOM 1486 C CA . GLN A 1 188 ? 1.800 3.669 29.489 1.00 75.88 188 GLN A CA 1
ATOM 1487 C C . GLN A 1 188 ? 2.337 5.099 29.318 1.00 75.88 188 GLN A C 1
ATOM 1489 O O . GLN A 1 188 ? 3.429 5.405 29.790 1.00 75.88 188 GLN A O 1
ATOM 1494 N N . LYS A 1 189 ? 1.587 5.988 28.657 1.00 75.00 189 LYS A N 1
ATOM 1495 C CA . LYS A 1 189 ? 1.974 7.390 28.465 1.00 75.00 189 LYS A CA 1
ATOM 1496 C C . LYS A 1 189 ? 1.329 8.258 29.544 1.00 75.00 189 LYS A C 1
ATOM 1498 O O . LYS A 1 189 ? 0.108 8.245 29.696 1.00 75.00 189 LYS A O 1
ATOM 1503 N N . ARG A 1 190 ? 2.154 9.015 30.280 1.00 59.69 190 ARG A N 1
ATOM 1504 C CA . ARG A 1 190 ? 1.736 10.045 31.251 1.00 59.69 190 ARG A CA 1
ATOM 1505 C C . ARG A 1 190 ? 1.176 11.281 30.537 1.00 59.69 190 ARG A C 1
ATOM 1507 O O . ARG A 1 190 ? 1.642 12.393 30.767 1.00 59.69 190 ARG A O 1
ATOM 1514 N N . ASP A 1 191 ? 0.185 11.106 29.673 1.00 60.00 191 ASP A N 1
ATOM 1515 C CA . ASP A 1 191 ? -0.608 12.243 29.217 1.00 60.00 191 ASP A CA 1
ATOM 1516 C C . ASP A 1 191 ? -1.553 12.624 30.360 1.00 60.00 191 ASP A C 1
ATOM 1518 O O . ASP A 1 191 ? -2.686 12.157 30.460 1.00 60.00 191 ASP A O 1
ATOM 1522 N N . ASN A 1 192 ? -1.041 13.459 31.271 1.00 60.31 192 ASN A N 1
ATOM 1523 C CA . ASN A 1 192 ? -1.752 13.995 32.439 1.00 60.31 192 ASN A CA 1
ATOM 1524 C C . ASN A 1 192 ? -3.011 14.805 32.073 1.00 60.31 192 ASN A C 1
ATOM 1526 O O . ASN A 1 192 ? -3.744 15.238 32.957 1.00 60.31 192 ASN A O 1
ATOM 1530 N N . THR A 1 193 ? -3.262 15.037 30.788 1.00 65.31 193 THR A N 1
ATOM 1531 C CA . THR A 1 193 ? -4.358 15.862 30.285 1.00 65.31 193 THR A CA 1
ATOM 1532 C C . THR A 1 193 ? -5.619 15.075 29.946 1.00 65.31 193 THR A C 1
ATOM 1534 O O . THR A 1 193 ? -6.668 15.695 29.791 1.00 65.31 193 THR A O 1
ATOM 1537 N N . ASN A 1 194 ? -5.576 13.738 29.873 1.00 64.81 194 ASN A N 1
ATOM 1538 C CA . ASN A 1 194 ? -6.757 12.948 29.523 1.00 64.81 194 ASN A CA 1
ATOM 1539 C C . ASN A 1 194 ? -7.105 11.933 30.622 1.00 64.81 194 ASN A C 1
ATOM 1541 O O . ASN A 1 194 ? -6.582 10.821 30.670 1.00 64.81 194 ASN A O 1
ATOM 1545 N N . ASN A 1 195 ? -8.024 12.322 31.514 1.00 71.25 195 ASN A N 1
ATOM 1546 C CA . ASN A 1 195 ? -8.536 11.520 32.639 1.00 71.25 195 ASN A CA 1
ATOM 1547 C C . ASN A 1 195 ? -9.443 10.368 32.191 1.00 71.25 195 ASN A C 1
ATOM 1549 O O . ASN A 1 195 ? -10.427 10.042 32.848 1.00 71.25 195 ASN A O 1
ATOM 1553 N N . VAL A 1 196 ? -9.157 9.764 31.049 1.00 82.56 196 VAL A N 1
ATOM 1554 C CA . VAL A 1 196 ? -10.009 8.776 30.418 1.00 82.56 196 VAL A CA 1
ATOM 1555 C C . VAL A 1 196 ? -9.214 7.486 30.290 1.00 82.56 196 VAL A C 1
ATOM 1557 O O . VAL A 1 196 ? -8.171 7.436 29.644 1.00 82.56 196 VAL A O 1
ATOM 1560 N N . LYS A 1 197 ? -9.690 6.435 30.958 1.00 86.75 197 LYS A N 1
ATOM 1561 C CA . LYS A 1 197 ? -9.021 5.130 31.002 1.00 86.75 197 LYS A CA 1
ATOM 1562 C C . LYS A 1 197 ? -10.016 4.028 30.683 1.00 86.75 197 LYS A C 1
ATOM 1564 O O . LYS A 1 197 ? -11.133 4.033 31.200 1.00 86.75 197 LYS A O 1
ATOM 1569 N N . ASN A 1 198 ? -9.591 3.058 29.886 1.00 88.94 198 ASN A N 1
ATOM 1570 C CA . ASN A 1 198 ? -10.406 1.886 29.584 1.00 88.94 198 ASN A CA 1
ATOM 1571 C C . ASN A 1 198 ? -10.624 1.045 30.848 1.00 88.94 198 ASN A C 1
ATOM 1573 O O . ASN A 1 198 ? -9.748 0.989 31.710 1.00 88.94 198 ASN A O 1
ATOM 1577 N N . ILE A 1 199 ? -11.774 0.379 30.942 1.00 93.56 199 ILE A N 1
ATOM 1578 C CA . ILE A 1 199 ? -12.080 -0.593 31.997 1.00 93.56 199 ILE A CA 1
ATOM 1579 C C . ILE A 1 199 ? -12.007 -1.985 31.369 1.00 93.56 199 ILE A C 1
ATOM 1581 O O . ILE A 1 199 ? -12.672 -2.239 30.366 1.00 93.56 199 ILE A O 1
ATOM 1585 N N . ILE A 1 200 ? -11.208 -2.878 31.952 1.00 94.38 200 ILE A N 1
ATOM 1586 C CA . ILE A 1 200 ? -11.221 -4.304 31.620 1.00 94.38 200 ILE A CA 1
ATOM 1587 C C . ILE A 1 200 ? -12.039 -5.016 32.688 1.00 94.38 200 ILE A C 1
ATOM 1589 O O . ILE A 1 200 ? -11.794 -4.847 33.882 1.00 94.38 200 ILE A O 1
ATOM 1593 N N . VAL A 1 201 ? -12.993 -5.827 32.238 1.00 97.38 201 VAL A N 1
ATOM 1594 C CA . VAL A 1 201 ? -13.849 -6.658 33.086 1.00 97.38 201 VAL A CA 1
ATOM 1595 C C . VAL A 1 201 ? -13.669 -8.109 32.670 1.00 97.38 201 VAL A C 1
ATOM 1597 O O . VAL A 1 201 ? -13.763 -8.431 31.482 1.00 97.38 201 VAL A O 1
ATOM 1600 N N . ARG A 1 202 ? -13.428 -8.985 33.643 1.00 97.81 202 ARG A N 1
ATOM 1601 C CA . ARG A 1 202 ? -13.447 -10.433 33.455 1.00 97.81 202 ARG A CA 1
ATOM 1602 C C . ARG A 1 202 ? -14.629 -11.020 34.211 1.00 97.81 202 ARG A C 1
ATOM 1604 O O . ARG A 1 202 ? -14.773 -10.810 35.410 1.00 97.81 202 ARG A O 1
ATOM 1611 N N . PHE A 1 203 ? -15.465 -11.755 33.489 1.00 98.31 203 PHE A N 1
ATOM 1612 C CA . PHE A 1 203 ? -16.596 -12.486 34.050 1.00 98.31 203 PHE A CA 1
ATOM 1613 C C . PHE A 1 203 ? -16.186 -13.918 34.383 1.00 98.31 203 PHE A C 1
ATOM 1615 O O . PHE A 1 203 ? -15.414 -14.522 33.638 1.00 98.31 203 PHE A O 1
ATOM 1622 N N . THR A 1 204 ? -16.776 -14.479 35.435 1.00 98.12 204 THR A N 1
ATOM 1623 C CA . THR A 1 204 ? -16.564 -15.871 35.862 1.00 98.12 204 THR A CA 1
ATOM 1624 C C . THR A 1 204 ? -17.060 -16.873 34.811 1.00 98.12 204 THR A C 1
ATOM 1626 O O . THR A 1 204 ? -16.506 -17.958 34.662 1.00 98.12 204 THR A O 1
ATOM 1629 N N . SER A 1 205 ? -18.098 -16.516 34.043 1.00 98.19 205 SER A N 1
ATOM 1630 C CA . SER A 1 205 ? -18.703 -17.378 33.020 1.00 98.19 205 SER A CA 1
ATOM 1631 C C . SER A 1 205 ? -18.611 -16.775 31.620 1.00 98.19 205 SER A C 1
ATOM 1633 O O . SER A 1 205 ? -19.009 -15.632 31.385 1.00 98.19 205 SER A O 1
ATOM 1635 N N . ARG A 1 206 ? -18.178 -17.589 30.646 1.00 97.50 206 ARG A N 1
ATOM 1636 C CA . ARG A 1 206 ? -18.198 -17.227 29.219 1.00 97.50 206 ARG A CA 1
ATOM 1637 C C . ARG A 1 206 ? -19.615 -16.943 28.714 1.00 97.50 206 ARG A C 1
ATOM 1639 O O . ARG A 1 206 ? -19.790 -16.021 27.928 1.00 97.50 206 ARG A O 1
ATOM 1646 N N . LYS A 1 207 ? -20.620 -17.678 29.205 1.00 97.88 207 LYS A N 1
ATOM 1647 C CA . LYS A 1 207 ? -22.024 -17.476 28.807 1.00 97.88 207 LYS A CA 1
ATOM 1648 C C . LYS A 1 207 ? -22.508 -16.067 29.157 1.00 97.88 207 LYS A C 1
ATOM 1650 O O . LYS A 1 207 ? -23.113 -15.414 28.319 1.00 97.88 207 LYS A O 1
ATOM 1655 N N . LEU A 1 208 ? -22.162 -15.583 30.352 1.00 97.56 208 LEU A N 1
ATOM 1656 C CA . LEU A 1 208 ? -22.521 -14.237 30.802 1.00 97.56 208 LEU A CA 1
ATOM 1657 C C . LEU A 1 208 ? -21.834 -13.156 29.960 1.00 97.56 208 LEU A C 1
ATOM 1659 O O . LEU A 1 208 ? -22.456 -12.172 29.573 1.00 97.56 208 LEU A O 1
ATOM 1663 N N . LYS A 1 209 ? -20.553 -13.359 29.625 1.00 97.50 209 LYS A N 1
ATOM 1664 C CA . LYS A 1 209 ? -19.832 -12.473 28.703 1.00 97.50 209 LYS A CA 1
ATOM 1665 C C . LYS A 1 209 ? -20.553 -12.379 27.354 1.00 97.50 209 LYS A C 1
ATOM 1667 O O . LYS A 1 209 ? -20.738 -11.276 26.844 1.00 97.50 209 LYS A O 1
ATOM 1672 N N . ASP A 1 210 ? -20.939 -13.516 26.782 1.00 97.44 210 ASP A N 1
ATOM 1673 C CA . ASP A 1 210 ? -21.598 -13.565 25.476 1.00 97.44 210 ASP A CA 1
ATOM 1674 C C . ASP A 1 210 ? -23.004 -12.933 25.530 1.00 97.44 210 ASP A C 1
ATOM 1676 O O . ASP A 1 210 ? -23.372 -12.186 24.622 1.00 97.44 210 ASP A O 1
ATOM 1680 N N . GLU A 1 211 ? -23.744 -13.128 26.626 1.00 97.88 211 GLU A N 1
ATOM 1681 C CA . GLU A 1 211 ? -25.031 -12.471 26.893 1.00 97.88 211 GLU A CA 1
ATOM 1682 C C . GLU A 1 211 ? -24.889 -10.945 26.948 1.00 97.88 211 GLU A C 1
ATOM 1684 O O . GLU A 1 211 ? -25.567 -10.239 26.200 1.00 97.88 211 GLU A O 1
ATOM 1689 N N . VAL A 1 212 ? -23.947 -10.424 27.741 1.00 97.00 212 VAL A N 1
ATOM 1690 C CA . VAL A 1 212 ? -23.672 -8.981 27.822 1.00 97.00 212 VAL A CA 1
ATOM 1691 C C . VAL A 1 212 ? -23.289 -8.422 26.453 1.00 97.00 212 VAL A C 1
ATOM 1693 O O . VAL A 1 212 ? -23.818 -7.392 26.037 1.00 97.00 212 VAL A O 1
ATOM 1696 N N . LEU A 1 213 ? -22.408 -9.105 25.714 1.00 95.69 213 LEU A N 1
ATOM 1697 C CA . LEU A 1 213 ? -22.009 -8.681 24.369 1.00 95.69 213 LEU A CA 1
ATOM 1698 C C . LEU A 1 213 ? -23.190 -8.670 23.391 1.00 95.69 213 LEU A C 1
ATOM 1700 O O . LEU A 1 213 ? -23.291 -7.754 22.571 1.00 95.69 213 LEU A O 1
ATOM 1704 N N . SER A 1 214 ? -24.089 -9.652 23.474 1.00 96.56 214 SER A N 1
ATOM 1705 C CA . SER A 1 214 ? -25.301 -9.698 22.652 1.00 96.56 214 SER A CA 1
ATOM 1706 C C . SER A 1 214 ? -26.262 -8.554 22.996 1.00 96.56 214 SER A C 1
ATOM 1708 O O . SER A 1 214 ? -26.717 -7.853 22.092 1.00 96.56 214 SER A O 1
ATOM 1710 N N . ALA A 1 215 ? -26.469 -8.264 24.285 1.00 97.06 215 ALA A N 1
ATOM 1711 C CA . ALA A 1 215 ? -27.312 -7.167 24.752 1.00 97.06 215 ALA A CA 1
ATOM 1712 C C . ALA A 1 215 ? -26.767 -5.801 24.306 1.00 97.06 215 ALA A C 1
ATOM 1714 O O . ALA A 1 215 ? -27.532 -4.946 23.856 1.00 97.06 215 ALA A O 1
ATOM 1715 N N . VAL A 1 216 ? -25.440 -5.610 24.344 1.00 94.81 216 VAL A N 1
ATOM 1716 C CA . VAL A 1 216 ? -24.779 -4.413 23.792 1.00 94.81 216 VAL A CA 1
ATOM 1717 C C . VAL A 1 216 ? -25.088 -4.258 22.306 1.00 94.81 216 VAL A C 1
ATOM 1719 O O . VAL A 1 216 ? -25.450 -3.162 21.879 1.00 94.81 216 VAL A O 1
ATOM 1722 N N . LYS A 1 217 ? -24.973 -5.332 21.512 1.00 92.88 217 LYS A N 1
ATOM 1723 C CA . LYS A 1 217 ? -25.270 -5.294 20.070 1.00 92.88 217 LYS A CA 1
ATOM 1724 C C . LYS A 1 217 ? -26.726 -4.904 19.808 1.00 92.88 217 LYS A C 1
ATOM 1726 O O . LYS A 1 217 ? -26.961 -3.974 19.038 1.00 92.88 217 LYS A O 1
ATOM 1731 N N . THR A 1 218 ? -27.677 -5.537 20.493 1.00 95.38 218 THR A N 1
ATOM 1732 C CA . THR A 1 218 ? -29.112 -5.248 20.349 1.00 95.38 218 THR A CA 1
ATOM 1733 C C . THR A 1 218 ? -29.444 -3.814 20.754 1.00 95.38 218 THR A C 1
ATOM 1735 O O . THR A 1 218 ? -30.107 -3.090 20.012 1.00 95.38 218 THR A O 1
ATOM 1738 N N . LYS A 1 219 ? -28.935 -3.351 21.905 1.00 94.56 219 LYS A N 1
ATOM 1739 C CA . LYS A 1 219 ? -29.169 -1.981 22.388 1.00 94.56 219 LYS A CA 1
ATOM 1740 C C . LYS A 1 219 ? -28.596 -0.945 21.426 1.00 94.56 219 LYS A C 1
ATOM 1742 O O . LYS A 1 219 ? -29.216 0.084 21.176 1.00 94.56 219 LYS A O 1
ATOM 1747 N N . ARG A 1 220 ? -27.421 -1.228 20.870 1.00 88.38 220 ARG A N 1
ATOM 1748 C CA . ARG A 1 220 ? -26.747 -0.372 19.900 1.00 88.38 220 ARG A CA 1
ATOM 1749 C C . ARG A 1 220 ? -27.542 -0.263 18.588 1.00 88.38 220 ARG A C 1
ATOM 1751 O O . ARG A 1 220 ? -27.715 0.848 18.092 1.00 88.38 220 ARG A O 1
ATOM 1758 N N . GLN A 1 221 ? -28.062 -1.380 18.073 1.00 89.88 221 GLN A N 1
ATOM 1759 C CA . GLN A 1 221 ? -28.941 -1.399 16.896 1.00 89.88 221 GLN A CA 1
ATOM 1760 C C . GLN A 1 221 ? -30.243 -0.625 17.142 1.00 89.88 221 GLN A C 1
ATOM 1762 O O . GLN A 1 221 ? -30.632 0.181 16.304 1.00 89.88 221 GLN A O 1
ATOM 1767 N N . ALA A 1 222 ? -30.865 -0.786 18.315 1.00 91.62 222 ALA A N 1
ATOM 1768 C CA . ALA A 1 222 ? -32.091 -0.070 18.679 1.00 91.62 222 ALA A CA 1
ATOM 1769 C C . ALA A 1 222 ? -31.924 1.463 18.737 1.00 91.62 222 ALA A C 1
ATOM 1771 O O . ALA A 1 222 ? -32.880 2.193 18.503 1.00 91.62 222 ALA A O 1
ATOM 1772 N N . ILE A 1 223 ? -30.717 1.959 19.032 1.00 88.81 223 ILE A N 1
ATOM 1773 C CA . ILE A 1 223 ? -30.394 3.400 19.070 1.00 88.81 223 ILE A CA 1
ATOM 1774 C C . ILE A 1 223 ? -29.989 3.926 17.671 1.00 88.81 223 ILE A C 1
ATOM 1776 O O . ILE A 1 223 ? -29.709 5.109 17.505 1.00 88.81 223 ILE A O 1
ATOM 1780 N N . GLY A 1 224 ? -29.947 3.069 16.644 1.00 85.19 224 GLY A N 1
ATOM 1781 C CA . GLY A 1 224 ? -29.529 3.453 15.290 1.00 85.19 224 GLY A CA 1
ATOM 1782 C C . GLY A 1 224 ? -28.019 3.668 15.144 1.00 85.19 224 GLY A C 1
ATOM 1783 O O . GLY A 1 224 ? -27.560 4.235 14.157 1.00 85.19 224 GLY A O 1
ATOM 1784 N N . LEU A 1 225 ? -27.218 3.214 16.112 1.00 78.56 225 LEU A N 1
ATOM 1785 C CA . LEU A 1 225 ? -25.760 3.262 16.028 1.00 78.56 225 LEU A CA 1
ATOM 1786 C C . LEU A 1 225 ? -25.268 2.019 15.282 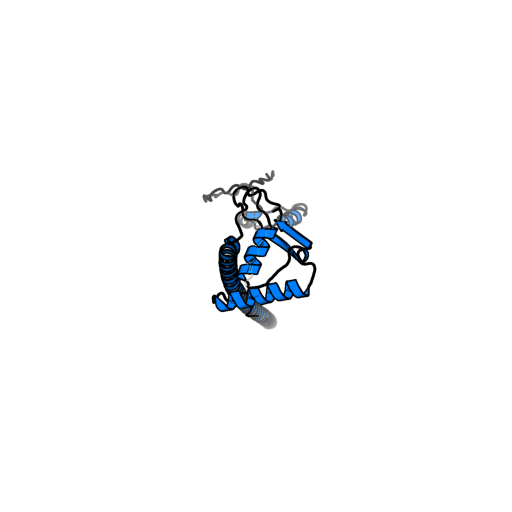1.00 78.56 225 LEU A C 1
ATOM 1788 O O . LEU A 1 225 ? -24.875 1.038 15.907 1.00 78.56 225 LEU A O 1
ATOM 1792 N N . THR A 1 226 ? -25.263 2.019 13.953 1.00 71.50 226 THR A N 1
ATOM 1793 C CA . THR A 1 226 ? -24.717 0.889 13.184 1.00 71.50 226 THR A CA 1
ATOM 1794 C C . THR A 1 226 ? -23.281 0.560 13.629 1.00 71.50 226 THR A C 1
ATOM 1796 O O . THR A 1 226 ? -22.496 1.420 14.053 1.00 71.50 226 THR A O 1
ATOM 1799 N N . SER A 1 227 ? -22.960 -0.736 13.683 1.00 61.78 227 SER A N 1
ATOM 1800 C CA . SER A 1 227 ? -21.605 -1.181 14.008 1.00 61.78 227 SER A CA 1
ATOM 1801 C C . SER A 1 227 ? -20.710 -0.909 12.801 1.00 61.78 227 SER A C 1
ATOM 1803 O O . SER A 1 227 ? -20.994 -1.475 11.751 1.00 61.78 227 SER A O 1
ATOM 1805 N N . PRO A 1 228 ? -19.613 -0.138 12.925 1.00 57.78 228 PRO A N 1
ATOM 1806 C CA . PRO A 1 228 ? -18.684 0.098 11.820 1.00 57.78 228 PRO A CA 1
ATOM 1807 C C . PRO A 1 228 ? -17.939 -1.171 11.373 1.00 57.78 228 PRO A C 1
ATOM 1809 O O . PRO A 1 228 ? -17.153 -1.115 10.443 1.00 57.78 228 PRO A O 1
ATOM 1812 N N . TRP A 1 229 ? -18.172 -2.311 12.033 1.00 56.28 229 TRP A N 1
ATOM 1813 C CA . TRP A 1 229 ? -17.548 -3.601 11.731 1.00 56.28 229 TRP A CA 1
ATOM 1814 C C . TRP A 1 229 ? -18.521 -4.633 11.134 1.00 56.28 229 TRP A C 1
ATOM 1816 O O . TRP A 1 229 ? -18.171 -5.804 11.076 1.00 56.28 229 TRP A O 1
ATOM 1826 N N . ALA A 1 230 ? -19.760 -4.252 10.792 1.00 55.41 230 ALA A N 1
ATOM 1827 C CA . ALA A 1 230 ? -20.777 -5.190 10.287 1.00 55.41 230 ALA A CA 1
ATOM 1828 C C . ALA A 1 230 ? -20.857 -5.281 8.748 1.00 55.41 230 ALA A C 1
ATOM 1830 O O . ALA A 1 230 ? -21.667 -6.045 8.239 1.00 55.41 230 ALA A O 1
ATOM 1831 N N . GLU A 1 231 ? -20.022 -4.535 8.026 1.00 45.84 231 GLU A N 1
ATOM 1832 C CA . GLU A 1 231 ? -19.929 -4.566 6.563 1.00 45.84 231 GLU A CA 1
ATOM 1833 C C . GLU A 1 231 ? -18.522 -5.026 6.164 1.00 45.84 231 GLU A C 1
ATOM 1835 O O . GLU A 1 231 ? -17.671 -4.202 5.848 1.00 45.84 231 GLU A O 1
ATOM 1840 N N . ASN A 1 232 ? -18.246 -6.325 6.303 1.00 42.19 232 ASN A N 1
ATOM 1841 C CA . ASN A 1 232 ? -17.171 -7.058 5.618 1.00 42.19 232 ASN A CA 1
ATOM 1842 C C . ASN A 1 232 ? -17.395 -8.562 5.778 1.00 42.19 232 ASN A C 1
ATOM 1844 O O . ASN A 1 232 ? -17.601 -8.998 6.935 1.00 42.19 232 ASN A O 1
#

Organism: NCBI:txid1265417

InterPro domains:
  IPR004244 Transposase, L1 [PTHR11505] (84-221)
  IPR011011 Zinc finger, FYVE/PHD-type [SSF57903] (20-54)
  IPR013083 Zinc finger, RING/FYVE/PHD-type [G3DSA:3.30.40.10] (15-80)
  IPR019787 Zinc finger, PHD-finger [PF27108] (21-55)

Radius of gyration: 45.63 Å; chains: 1; bounding box: 95×54×114 Å

Sequence (232 aa):
MQIVYDIGDKKVGWTSVWWFCQQVFHLKCIGLSADQYKQATSIPGFVWKCQICLGSSCNTVSDEDMVNDNVSPNISSDRITNFMSDVKSQLESLRKAQDKLVDSVTFCSDKVTDFEASLKQISDNMKIIENLKQSNENLKQQVCKLTSKALPVKNNENVLNIVENITKFLNVKIDPTQVEYAHRVQSQKRDNTNNVKNIIVRFTSRKLKDEVLSAVKTKRQAIGLTSPWAEN

Secondary structure (DSSP, 8-state):
-------------------S--S---GGGGT--HHHHHHHHTSTT-----HHHHHTS-------------------HHHHHHHHHHHHHHHHHHHHHHHHHHHHHHHHHHHHHHHHHHHHHHHHHHHHHHHHHHHHHHHHHHHHHHHTTPPBP-TT--HHHHHHHHHHHTT----GGGEEEEEE---SS--TT--B--EEEEES-HHHHHHHHHHHHHHHHHTT---TTS--